Protein AF-A0AAV8DUT1-F1 (afdb_monomer_lite)

Secondary structure (DSSP, 8-state):
-EEE--TTT----HHHHSS-EEEEEE----HHHHHHSTTT-TT-----HHHHHHS-HHHHEEEEEEEEEEEETTTTT-TT---------S------EEEEEEES---TTT-TTTB-TTSS-S----PPPTT---PPPTHHHHHHHHHB-BS-EEEES--GGG--TTEEEEETT-S-----HHHHHHTSB-TTSPBP---TTPPPPTT-TTBPPPPHHHHHHS--PPPP-----PPPPP----------------------------PPPPP---PPPPP------------------

Organism: NCBI:txid906938

Structure (mmCIF, N/CA/C/O backbone):
data_AF-A0AAV8DUT1-F1
#
_entry.id   AF-A0AAV8DUT1-F1
#
loop_
_atom_site.group_PDB
_atom_site.id
_atom_site.type_symbol
_atom_site.label_atom_id
_atom_site.label_alt_id
_atom_site.label_comp_id
_atom_site.label_asym_id
_atom_site.label_entity_id
_atom_site.label_seq_id
_atom_site.pdbx_PDB_ins_code
_atom_site.Cartn_x
_atom_site.Cartn_y
_atom_site.Cartn_z
_atom_site.occupancy
_atom_site.B_iso_or_equiv
_atom_site.auth_seq_id
_atom_site.auth_comp_id
_atom_site.auth_asym_id
_atom_site.auth_atom_id
_atom_site.pdbx_PDB_model_num
ATOM 1 N N . MET A 1 1 ? 10.063 3.414 6.377 1.00 95.19 1 MET A N 1
ATOM 2 C CA . MET A 1 1 ? 11.241 2.511 6.482 1.00 95.19 1 MET A CA 1
ATOM 3 C C . MET A 1 1 ? 11.431 1.864 5.126 1.00 95.19 1 MET A C 1
ATOM 5 O O . MET A 1 1 ? 10.467 1.821 4.379 1.00 95.19 1 MET A O 1
ATOM 9 N N . TYR A 1 2 ? 12.616 1.366 4.796 1.00 98.00 2 TYR A N 1
ATOM 10 C CA . TYR A 1 2 ? 12.849 0.733 3.501 1.00 98.00 2 TYR A CA 1
ATOM 11 C C . TYR A 1 2 ? 13.931 -0.349 3.560 1.00 98.00 2 TYR A C 1
ATOM 13 O O . TYR A 1 2 ? 14.806 -0.334 4.436 1.00 98.00 2 TYR A O 1
ATOM 21 N N . TYR A 1 3 ? 13.844 -1.311 2.644 1.00 98.25 3 TYR A N 1
ATOM 22 C CA . TYR A 1 3 ? 14.757 -2.445 2.558 1.00 98.25 3 TYR A CA 1
ATOM 23 C C . TYR A 1 3 ? 15.057 -2.799 1.100 1.00 98.25 3 TYR A C 1
ATOM 25 O O . TYR A 1 3 ? 14.198 -3.327 0.392 1.00 98.25 3 TYR A O 1
ATOM 33 N N . LYS A 1 4 ? 16.293 -2.524 0.672 1.00 98.00 4 LYS A N 1
ATOM 34 C CA . LYS A 1 4 ? 16.814 -2.967 -0.619 1.00 98.00 4 LYS A CA 1
ATOM 35 C C . LYS A 1 4 ? 16.906 -4.491 -0.641 1.00 98.00 4 LYS A C 1
ATOM 37 O O . LYS A 1 4 ? 17.613 -5.069 0.191 1.00 98.00 4 LYS A O 1
ATOM 42 N N . CYS A 1 5 ? 16.205 -5.117 -1.579 1.00 96.75 5 CYS A N 1
ATOM 43 C CA . CYS A 1 5 ? 16.274 -6.554 -1.823 1.00 96.75 5 CYS A CA 1
ATOM 44 C C . CYS A 1 5 ? 15.737 -6.931 -3.204 1.00 96.75 5 CYS A C 1
ATOM 46 O O . CYS A 1 5 ? 14.806 -6.294 -3.701 1.00 96.75 5 CYS A O 1
ATOM 48 N N . ASP A 1 6 ? 16.252 -8.034 -3.746 1.00 95.50 6 ASP A N 1
ATOM 49 C CA . ASP A 1 6 ? 15.630 -8.725 -4.868 1.00 95.50 6 ASP A CA 1
ATOM 50 C C . ASP A 1 6 ? 14.487 -9.609 -4.351 1.00 95.50 6 ASP A C 1
ATOM 52 O O . ASP A 1 6 ? 14.692 -10.538 -3.563 1.00 95.50 6 ASP A O 1
ATOM 56 N N . LEU A 1 7 ? 13.265 -9.319 -4.798 1.00 96.00 7 LEU A N 1
ATOM 57 C CA . LEU A 1 7 ? 12.063 -10.058 -4.418 1.00 96.00 7 LEU A CA 1
ATOM 58 C C . LEU A 1 7 ? 12.017 -11.483 -4.994 1.00 96.00 7 LEU A C 1
ATOM 60 O O . LEU A 1 7 ? 11.186 -12.272 -4.542 1.00 96.00 7 LEU A O 1
ATOM 64 N N . ARG A 1 8 ? 12.887 -11.838 -5.954 1.00 93.94 8 ARG A N 1
ATOM 65 C CA . ARG A 1 8 ? 13.027 -13.220 -6.448 1.00 93.94 8 ARG A CA 1
ATOM 66 C C . ARG A 1 8 ? 13.633 -14.135 -5.390 1.00 93.94 8 ARG A C 1
ATOM 68 O O . ARG A 1 8 ? 13.176 -15.262 -5.212 1.00 93.94 8 ARG A O 1
ATOM 75 N N . ASP A 1 9 ? 14.617 -13.616 -4.662 1.00 94.12 9 ASP A N 1
ATOM 76 C CA . ASP A 1 9 ? 15.370 -14.359 -3.650 1.00 94.12 9 ASP A CA 1
ATOM 77 C C . ASP A 1 9 ? 14.878 -14.074 -2.223 1.00 94.12 9 ASP A C 1
ATOM 79 O O . ASP A 1 9 ? 15.100 -14.863 -1.297 1.00 94.12 9 ASP A O 1
ATOM 83 N N . HIS A 1 10 ? 14.205 -12.941 -2.013 1.00 95.25 10 HIS A N 1
ATOM 84 C CA . HIS A 1 10 ? 13.759 -12.517 -0.695 1.00 95.25 10 HIS A CA 1
ATOM 85 C C . HIS A 1 10 ? 12.457 -13.205 -0.257 1.00 95.25 10 HIS A C 1
ATOM 87 O O . HIS A 1 10 ? 11.397 -13.077 -0.869 1.00 95.25 10 HIS A O 1
ATOM 93 N N . VAL A 1 11 ? 12.509 -13.888 0.890 1.00 94.69 11 VAL A N 1
ATOM 94 C CA . VAL A 1 11 ? 11.350 -14.583 1.463 1.00 94.69 11 VAL A CA 1
ATOM 95 C C . VAL A 1 11 ? 10.464 -13.616 2.254 1.00 94.69 11 VAL A C 1
ATOM 97 O O . VAL A 1 11 ? 10.778 -13.237 3.385 1.00 94.69 11 VAL A O 1
ATOM 100 N N . LEU A 1 12 ? 9.297 -13.298 1.693 1.00 96.38 12 LEU A N 1
ATOM 101 C CA . LEU A 1 12 ? 8.248 -12.526 2.363 1.00 96.38 12 LEU A CA 1
ATOM 102 C C . LEU A 1 12 ? 7.650 -13.324 3.533 1.00 96.38 12 LEU A C 1
ATOM 104 O O . LEU A 1 12 ? 6.869 -14.254 3.331 1.00 96.38 12 LEU A O 1
ATOM 108 N N . SER A 1 13 ? 8.018 -12.961 4.764 1.00 95.31 13 SER A N 1
ATOM 109 C CA . SER A 1 13 ? 7.604 -13.678 5.975 1.00 95.31 13 SER A CA 1
ATOM 110 C C . SER A 1 13 ? 7.269 -12.733 7.137 1.00 95.31 13 SER A C 1
ATOM 112 O O . SER A 1 13 ? 7.985 -11.749 7.357 1.00 95.31 13 SER A O 1
ATOM 114 N N . PRO A 1 14 ? 6.219 -13.016 7.933 1.00 92.75 14 PRO A N 1
ATOM 115 C CA . PRO A 1 14 ? 5.934 -12.261 9.154 1.00 92.75 14 PRO A CA 1
ATOM 116 C C . PRO A 1 14 ? 7.100 -12.263 10.148 1.00 92.75 14 PRO A C 1
ATOM 118 O O . PRO A 1 14 ? 7.253 -11.325 10.926 1.00 92.75 14 PRO A O 1
ATOM 121 N N . GLU A 1 15 ? 7.946 -13.294 10.128 1.00 93.31 15 GLU A N 1
ATOM 122 C CA . GLU A 1 15 ? 9.135 -13.403 10.968 1.00 93.31 15 GLU A CA 1
ATOM 123 C C . GLU A 1 15 ? 10.166 -12.322 10.638 1.00 93.31 15 GLU A C 1
ATOM 125 O O . GLU A 1 15 ? 10.770 -11.767 11.560 1.00 93.31 15 GLU A O 1
ATOM 130 N N . PHE A 1 16 ? 10.344 -11.997 9.356 1.00 95.44 16 PHE A N 1
ATOM 131 C CA . PHE A 1 16 ? 11.222 -10.917 8.915 1.00 95.44 16 PHE A CA 1
ATOM 132 C C . PHE A 1 16 ? 10.655 -9.549 9.317 1.00 95.44 16 PHE A C 1
ATOM 134 O O . PHE A 1 16 ? 11.325 -8.775 9.997 1.00 95.44 16 PHE A O 1
ATOM 141 N N . PHE A 1 17 ? 9.384 -9.287 8.998 1.00 94.50 17 PHE A N 1
ATOM 142 C CA . PHE A 1 17 ? 8.752 -7.984 9.250 1.00 94.50 17 PHE A CA 1
ATOM 143 C C . PHE A 1 17 ? 8.352 -7.744 10.714 1.00 94.50 17 PHE A C 1
ATOM 145 O O . PHE A 1 17 ? 8.101 -6.607 11.124 1.00 94.50 17 PHE A O 1
ATOM 152 N N . GLY A 1 18 ? 8.240 -8.818 11.500 1.00 92.62 18 GLY A N 1
ATOM 153 C CA . GLY A 1 18 ? 7.696 -8.826 12.859 1.00 92.62 18 GLY A CA 1
ATOM 154 C C . GLY A 1 18 ? 6.182 -8.633 12.946 1.00 92.62 18 GLY A C 1
ATOM 155 O O . GLY A 1 18 ? 5.640 -8.569 14.047 1.00 92.62 18 GLY A O 1
ATOM 156 N N . THR A 1 19 ? 5.497 -8.524 11.810 1.00 93.81 19 THR A N 1
ATOM 157 C CA . THR A 1 19 ? 4.052 -8.315 11.721 1.00 93.81 19 THR A CA 1
ATOM 158 C C . THR A 1 19 ? 3.537 -8.718 10.339 1.00 93.81 19 THR A C 1
ATOM 160 O O . THR A 1 19 ? 4.319 -8.981 9.426 1.00 93.81 19 THR A O 1
ATOM 163 N N . LYS A 1 20 ? 2.213 -8.758 10.200 1.00 95.56 20 LYS A N 1
ATOM 164 C CA . LYS A 1 20 ? 1.508 -8.786 8.914 1.00 95.56 20 LYS A CA 1
ATOM 165 C C . LYS A 1 20 ? 1.056 -7.375 8.528 1.00 95.56 20 LYS A C 1
ATOM 167 O O . LYS A 1 20 ? 1.072 -6.478 9.369 1.00 95.56 20 LYS A O 1
ATOM 172 N N . PHE A 1 21 ? 0.642 -7.184 7.283 1.00 97.31 21 PHE A N 1
ATOM 173 C CA . PHE A 1 21 ? 0.260 -5.883 6.741 1.00 97.31 21 PHE A CA 1
ATOM 174 C C . PHE A 1 21 ? -1.247 -5.752 6.550 1.00 97.31 21 PHE A C 1
ATOM 176 O O . PHE A 1 21 ? -1.920 -6.698 6.138 1.00 97.31 21 PHE A O 1
ATOM 183 N N . ASP A 1 22 ? -1.746 -4.552 6.835 1.00 97.38 22 ASP A N 1
ATOM 184 C CA . ASP A 1 22 ? -3.133 -4.149 6.596 1.00 97.38 22 ASP A CA 1
ATOM 185 C C . ASP A 1 22 ? -3.350 -3.788 5.123 1.00 97.38 22 ASP A C 1
ATOM 187 O O . ASP A 1 22 ? -4.433 -3.981 4.572 1.00 97.38 22 ASP A O 1
ATOM 191 N N . VAL A 1 23 ? -2.304 -3.249 4.493 1.00 98.56 23 VAL A N 1
ATOM 192 C CA . VAL A 1 23 ? -2.312 -2.749 3.122 1.00 98.56 23 VAL A CA 1
ATOM 193 C C . VAL A 1 23 ? -1.016 -3.152 2.434 1.00 98.56 23 VAL A C 1
ATOM 195 O O . VAL A 1 23 ? 0.069 -2.949 2.985 1.00 98.56 23 VAL A O 1
ATOM 198 N N . ILE A 1 24 ? -1.133 -3.688 1.224 1.00 98.69 24 ILE A N 1
ATOM 199 C CA . ILE A 1 24 ? -0.000 -4.037 0.368 1.00 98.69 24 ILE A CA 1
ATOM 200 C C . ILE A 1 24 ? -0.200 -3.369 -0.994 1.00 98.69 24 ILE A C 1
ATOM 202 O O . ILE A 1 24 ? -1.175 -3.655 -1.683 1.00 98.69 24 ILE A O 1
ATOM 206 N N . PHE A 1 25 ? 0.714 -2.486 -1.377 1.00 98.50 25 PHE A N 1
ATOM 207 C CA . PHE A 1 25 ? 0.794 -1.915 -2.717 1.00 98.50 25 PHE A CA 1
ATOM 208 C C . PHE A 1 25 ? 1.889 -2.629 -3.513 1.00 98.50 25 PHE A C 1
ATOM 210 O O . PHE A 1 25 ? 2.966 -2.907 -2.983 1.00 98.50 25 PHE A O 1
ATOM 217 N N . VAL A 1 26 ? 1.593 -2.978 -4.761 1.00 97.69 26 VAL A N 1
ATOM 218 C CA . VAL A 1 26 ? 2.481 -3.747 -5.634 1.00 97.69 26 VAL A CA 1
ATOM 219 C C . VAL A 1 26 ? 2.507 -3.079 -7.006 1.00 97.69 26 VAL A C 1
ATOM 221 O O . VAL A 1 26 ? 1.478 -3.040 -7.681 1.00 97.69 26 VAL A O 1
ATOM 224 N N . ASP A 1 27 ? 3.678 -2.598 -7.424 1.00 94.94 27 ASP A N 1
ATOM 225 C CA . ASP A 1 27 ? 3.916 -2.030 -8.761 1.00 94.94 27 ASP A CA 1
ATOM 226 C C . ASP A 1 27 ? 5.104 -2.729 -9.442 1.00 94.94 27 ASP A C 1
ATOM 228 O O . ASP A 1 27 ? 6.224 -2.222 -9.430 1.00 94.94 27 ASP A O 1
ATOM 232 N N . PRO A 1 28 ? 4.908 -3.947 -9.976 1.00 93.50 28 PRO A N 1
ATOM 233 C CA . PRO A 1 28 ? 5.989 -4.699 -10.596 1.00 93.50 28 PRO A CA 1
ATOM 234 C C . PRO A 1 28 ? 6.547 -3.980 -11.833 1.00 93.50 28 PRO A C 1
ATOM 236 O O . PRO A 1 28 ? 5.788 -3.347 -12.573 1.00 93.50 28 PRO A O 1
ATOM 239 N N . PRO A 1 29 ? 7.845 -4.141 -12.143 1.00 91.06 29 PRO A N 1
ATOM 240 C CA . PRO A 1 29 ? 8.409 -3.652 -13.393 1.00 91.06 29 PRO A CA 1
ATOM 241 C C . PRO A 1 29 ? 7.906 -4.526 -14.553 1.00 91.06 29 PRO A C 1
ATOM 243 O O . PRO A 1 29 ? 8.489 -5.560 -14.876 1.00 91.06 29 PRO A O 1
ATOM 246 N N . TRP A 1 30 ? 6.782 -4.146 -15.157 1.00 87.56 30 TRP A N 1
ATOM 247 C CA . TRP A 1 30 ? 6.192 -4.872 -16.280 1.00 87.56 30 TRP A CA 1
ATOM 248 C C . TRP A 1 30 ? 7.029 -4.728 -17.560 1.00 87.56 30 TRP A C 1
ATOM 250 O O . TRP A 1 30 ? 7.633 -3.687 -17.812 1.00 87.56 30 TRP A O 1
ATOM 260 N N . GLU A 1 31 ? 7.020 -5.756 -18.415 1.00 83.56 31 GLU A N 1
ATOM 261 C CA . GLU A 1 31 ? 7.732 -5.751 -19.708 1.00 83.56 31 GLU A CA 1
ATOM 262 C C . GLU A 1 31 ? 7.318 -4.557 -20.591 1.00 83.56 31 GLU A C 1
ATOM 264 O O . GLU A 1 31 ? 8.151 -3.923 -21.242 1.00 83.56 31 GLU A O 1
ATOM 269 N N . GLU A 1 32 ? 6.037 -4.181 -20.561 1.00 78.50 32 GLU A N 1
ATOM 270 C CA . GLU A 1 32 ? 5.514 -3.042 -21.323 1.00 78.50 32 GLU A CA 1
ATOM 271 C C . GLU A 1 32 ? 6.168 -1.704 -20.946 1.00 78.50 32 GLU A C 1
ATOM 273 O O . GLU A 1 32 ? 6.314 -0.830 -21.803 1.00 78.50 32 GLU A O 1
ATOM 278 N N . TYR A 1 33 ? 6.619 -1.549 -19.698 1.00 79.56 33 TYR A N 1
ATOM 279 C CA . TYR A 1 33 ? 7.294 -0.336 -19.241 1.00 79.56 33 TYR A CA 1
ATOM 280 C C . TYR A 1 33 ? 8.665 -0.179 -19.891 1.00 79.56 33 TYR A C 1
ATOM 282 O O . TYR A 1 33 ? 9.044 0.927 -20.278 1.00 79.56 33 TYR A O 1
ATOM 290 N N . VAL A 1 34 ? 9.374 -1.293 -20.090 1.00 74.06 34 VAL A N 1
ATOM 291 C CA . VAL A 1 34 ? 10.667 -1.318 -20.787 1.00 74.06 34 VAL A CA 1
ATOM 292 C C . VAL A 1 34 ? 10.493 -0.872 -22.239 1.00 74.06 34 VAL A C 1
ATOM 294 O O . VAL A 1 34 ? 11.289 -0.098 -22.763 1.00 74.06 34 VAL A O 1
ATOM 297 N N . HIS A 1 35 ? 9.414 -1.308 -22.891 1.00 68.44 35 HIS A N 1
ATOM 298 C CA . HIS A 1 35 ? 9.142 -0.962 -24.286 1.00 68.44 35 HIS A CA 1
ATOM 299 C C . HIS A 1 35 ? 8.571 0.445 -24.489 1.00 68.44 35 HIS A C 1
ATOM 301 O O . HIS A 1 35 ? 8.712 0.999 -25.582 1.00 68.44 35 HIS A O 1
ATOM 307 N N . ARG A 1 36 ? 7.947 1.037 -23.463 1.00 65.81 36 ARG A N 1
ATOM 308 C CA . ARG A 1 36 ? 7.424 2.410 -23.516 1.00 65.81 36 ARG A CA 1
ATOM 309 C C . ARG A 1 36 ? 8.546 3.455 -23.478 1.00 65.81 36 ARG A C 1
ATOM 311 O O . ARG A 1 36 ? 8.454 4.469 -24.166 1.00 65.81 36 ARG A O 1
ATOM 318 N N . ALA A 1 37 ? 9.635 3.181 -22.762 1.00 59.59 37 ALA A N 1
ATOM 319 C CA . ALA A 1 37 ? 10.798 4.063 -22.644 1.00 59.59 37 ALA A CA 1
ATOM 320 C C . ALA A 1 37 ? 11.850 3.822 -23.755 1.00 59.59 37 ALA A C 1
ATOM 322 O O . ALA A 1 37 ? 12.999 3.462 -23.485 1.00 59.59 37 ALA A O 1
ATOM 323 N N . LEU A 1 38 ? 11.468 4.005 -25.029 1.00 52.00 38 LEU A N 1
ATOM 324 C CA . LEU A 1 38 ? 12.357 3.784 -26.182 1.00 52.00 38 LEU A CA 1
ATOM 325 C C . LEU A 1 38 ? 13.681 4.566 -26.055 1.00 52.00 38 LEU A C 1
ATOM 327 O O . LEU A 1 38 ? 13.708 5.789 -26.176 1.00 52.00 38 LEU A O 1
ATOM 331 N N . GLY A 1 39 ? 14.791 3.840 -25.887 1.00 53.69 39 GLY A N 1
ATOM 332 C CA . GLY A 1 39 ? 16.156 4.379 -25.940 1.00 53.69 39 GLY A CA 1
ATOM 333 C C . GLY A 1 39 ? 16.752 4.863 -24.613 1.00 53.69 39 GLY A C 1
ATOM 334 O O . GLY A 1 39 ? 17.828 5.455 -24.646 1.00 53.69 39 GLY A O 1
ATOM 335 N N . ILE A 1 40 ? 16.095 4.624 -23.469 1.00 55.34 40 ILE A N 1
ATOM 336 C CA . ILE A 1 40 ? 16.603 5.048 -22.148 1.00 55.34 40 ILE A CA 1
ATOM 337 C C . ILE A 1 40 ? 17.101 3.855 -21.306 1.00 55.34 40 ILE A C 1
ATOM 339 O O . ILE A 1 40 ? 17.940 4.043 -20.427 1.00 55.34 40 ILE A O 1
ATOM 343 N N . THR A 1 41 ? 16.650 2.620 -21.565 1.00 51.84 41 THR A N 1
ATOM 344 C CA . THR A 1 41 ? 16.800 1.523 -20.589 1.00 51.84 41 THR A CA 1
ATOM 345 C C . THR A 1 41 ? 17.100 0.150 -21.211 1.00 51.84 41 THR A C 1
ATOM 347 O O . THR A 1 41 ? 16.317 -0.787 -21.101 1.00 51.84 41 THR A O 1
ATOM 350 N N . ASP A 1 42 ? 18.297 -0.035 -21.776 1.00 52.56 42 ASP A N 1
ATOM 351 C CA . ASP A 1 42 ? 18.763 -1.351 -22.274 1.00 52.56 42 ASP A CA 1
ATOM 352 C C . ASP A 1 42 ? 18.934 -2.429 -21.163 1.00 52.56 42 ASP A C 1
ATOM 354 O O . ASP A 1 42 ? 19.315 -3.566 -21.451 1.00 52.56 42 ASP A O 1
ATOM 358 N N . HIS A 1 43 ? 18.665 -2.104 -19.888 1.00 59.19 43 HIS A N 1
ATOM 359 C CA . HIS A 1 43 ? 18.973 -2.949 -18.722 1.00 59.19 43 HIS A CA 1
ATOM 360 C C . HIS A 1 43 ? 17.888 -3.016 -17.629 1.00 59.19 43 HIS A C 1
ATOM 362 O O . HIS A 1 43 ? 18.196 -3.460 -16.525 1.00 59.19 43 HIS A O 1
ATOM 368 N N . ILE A 1 44 ? 16.639 -2.590 -17.872 1.00 66.69 44 ILE A N 1
ATOM 369 C CA . ILE A 1 44 ? 15.583 -2.834 -16.870 1.00 66.69 44 ILE A CA 1
ATOM 370 C C . ILE A 1 44 ? 15.163 -4.300 -16.947 1.00 66.69 44 ILE A C 1
ATOM 372 O O . ILE A 1 44 ? 14.573 -4.743 -17.933 1.00 66.69 44 ILE A O 1
ATOM 376 N N . GLU A 1 45 ? 15.461 -5.048 -15.888 1.00 82.62 45 GLU A N 1
ATOM 377 C CA . GLU A 1 45 ? 14.869 -6.362 -15.686 1.00 82.62 45 GLU A CA 1
ATOM 378 C C . GLU A 1 45 ? 13.382 -6.207 -15.373 1.00 82.62 45 GLU A C 1
ATOM 380 O O . GLU A 1 45 ? 12.993 -5.500 -14.442 1.00 82.62 45 GLU A O 1
ATOM 385 N N . TYR A 1 46 ? 12.551 -6.886 -16.154 1.00 88.38 46 TYR A N 1
ATOM 386 C CA . TYR A 1 46 ? 11.119 -6.952 -15.916 1.00 88.38 46 TYR A CA 1
ATOM 387 C C . TYR A 1 46 ? 10.745 -8.223 -15.152 1.00 88.38 46 TYR A C 1
ATOM 389 O O . TYR A 1 46 ? 11.542 -9.154 -14.999 1.00 88.38 46 TYR A O 1
ATOM 397 N N . TRP A 1 47 ? 9.511 -8.250 -14.661 1.00 91.62 47 TRP A N 1
ATOM 398 C CA . TRP A 1 47 ? 8.909 -9.400 -14.004 1.00 91.62 47 TRP A CA 1
ATOM 399 C C . TRP A 1 47 ? 7.792 -9.991 -14.859 1.00 91.62 47 TRP A C 1
ATOM 401 O O . TRP A 1 47 ? 6.955 -9.282 -15.417 1.00 91.62 47 TRP A O 1
ATOM 411 N N . THR A 1 48 ? 7.779 -11.316 -14.952 1.00 90.44 48 THR A N 1
ATOM 412 C CA . THR A 1 48 ? 6.715 -12.070 -15.616 1.00 90.44 48 THR A CA 1
ATOM 413 C C . THR A 1 48 ? 5.510 -12.253 -14.690 1.00 90.44 48 THR A C 1
ATOM 415 O O . THR A 1 48 ? 5.628 -12.219 -13.463 1.00 90.44 48 THR A O 1
ATOM 418 N N . PHE A 1 49 ? 4.337 -12.522 -15.272 1.00 88.50 49 PHE A N 1
ATOM 419 C CA . PHE A 1 49 ? 3.125 -12.831 -14.503 1.00 88.50 49 PHE A CA 1
ATOM 420 C C . PHE A 1 49 ? 3.333 -13.993 -13.528 1.00 88.50 49 PHE A C 1
ATOM 422 O O . PHE A 1 49 ? 2.893 -13.912 -12.385 1.00 88.50 49 PHE A O 1
ATOM 429 N N . ASP A 1 50 ? 4.026 -15.052 -13.954 1.00 90.56 50 ASP A N 1
ATOM 430 C CA . ASP A 1 50 ? 4.277 -16.225 -13.115 1.00 90.56 50 ASP A CA 1
ATOM 431 C C . ASP A 1 50 ? 5.169 -15.890 -11.914 1.00 90.56 50 ASP A C 1
ATOM 433 O O . ASP A 1 50 ? 4.900 -16.344 -10.802 1.00 90.56 50 ASP A O 1
ATOM 437 N N . GLU A 1 51 ? 6.206 -15.070 -12.095 1.00 93.25 51 GLU A N 1
ATOM 438 C CA . GLU A 1 51 ? 7.054 -14.614 -10.987 1.00 93.25 51 GLU A CA 1
ATOM 439 C C . GLU A 1 51 ? 6.254 -13.786 -9.976 1.00 93.25 51 GLU A C 1
ATOM 441 O O . GLU A 1 51 ? 6.335 -14.036 -8.772 1.00 93.25 51 GLU A O 1
ATOM 446 N N . ILE A 1 52 ? 5.416 -12.863 -10.457 1.00 92.62 52 ILE A N 1
ATOM 447 C CA . ILE A 1 52 ? 4.574 -12.015 -9.601 1.00 92.62 52 ILE A CA 1
ATOM 448 C C . ILE A 1 52 ? 3.535 -12.864 -8.859 1.00 92.62 52 ILE A C 1
ATOM 450 O O . ILE A 1 52 ? 3.357 -12.702 -7.652 1.00 92.62 52 ILE A O 1
ATOM 454 N N . MET A 1 53 ? 2.889 -13.820 -9.536 1.00 89.50 53 MET A N 1
ATOM 455 C CA . MET A 1 53 ? 1.945 -14.758 -8.912 1.00 89.50 53 MET A CA 1
ATOM 456 C C . MET A 1 53 ? 2.610 -15.669 -7.872 1.00 89.50 53 MET A C 1
ATOM 458 O O . MET A 1 53 ? 1.954 -16.121 -6.932 1.00 89.50 53 MET A O 1
ATOM 462 N N . ASN A 1 54 ? 3.905 -15.955 -8.021 1.00 94.25 54 ASN A N 1
ATOM 463 C CA . ASN A 1 54 ? 4.640 -16.804 -7.089 1.00 94.25 54 ASN A CA 1
ATOM 464 C C . ASN A 1 54 ? 5.011 -16.101 -5.776 1.00 94.25 54 ASN A C 1
ATOM 466 O O . ASN A 1 54 ? 5.296 -16.804 -4.792 1.00 94.25 54 ASN A O 1
ATOM 470 N N . LEU A 1 55 ? 4.943 -14.763 -5.721 1.00 95.19 55 LEU A N 1
ATOM 471 C CA . LEU A 1 55 ? 5.130 -13.988 -4.495 1.00 95.19 55 LEU A CA 1
ATOM 472 C C . LEU A 1 55 ? 4.148 -14.449 -3.412 1.00 95.19 55 LEU A C 1
ATOM 474 O O . LEU A 1 55 ? 2.934 -14.516 -3.605 1.00 95.19 55 LEU A O 1
ATOM 478 N N . LYS A 1 56 ? 4.665 -14.745 -2.216 1.00 95.44 56 LYS A N 1
ATOM 479 C CA . LYS A 1 56 ? 3.864 -15.250 -1.087 1.00 95.44 56 LYS A CA 1
ATOM 480 C C . LYS A 1 56 ? 3.144 -14.129 -0.335 1.00 95.44 56 LYS A C 1
ATOM 482 O O . LYS A 1 56 ? 3.224 -14.045 0.887 1.00 95.44 56 LYS A O 1
ATOM 487 N N . ILE A 1 57 ? 2.399 -13.292 -1.059 1.00 96.06 57 ILE A N 1
ATOM 488 C CA . ILE A 1 57 ? 1.674 -12.140 -0.499 1.00 96.06 57 ILE A CA 1
ATOM 489 C C . ILE A 1 57 ? 0.697 -12.572 0.602 1.00 96.06 57 ILE A C 1
ATOM 491 O O . ILE A 1 57 ? 0.593 -11.923 1.640 1.00 96.06 57 ILE A O 1
ATOM 495 N N . GLU A 1 58 ? 0.032 -13.719 0.436 1.00 94.25 58 GLU A N 1
ATOM 496 C CA . GLU A 1 58 ? -0.913 -14.239 1.430 1.00 94.25 58 GLU A CA 1
ATOM 497 C C . GLU A 1 58 ? -0.279 -14.461 2.814 1.00 94.25 58 GLU A C 1
ATOM 499 O O . GLU A 1 58 ? -0.956 -14.261 3.828 1.00 94.25 58 GLU A O 1
ATOM 504 N N . ALA A 1 59 ? 1.005 -14.838 2.863 1.00 94.62 59 ALA A N 1
ATOM 505 C CA . ALA A 1 59 ? 1.722 -15.110 4.108 1.00 94.62 59 ALA A CA 1
ATOM 506 C C . ALA A 1 59 ? 1.908 -13.844 4.958 1.00 94.62 59 ALA A C 1
ATOM 508 O O . ALA A 1 59 ? 1.896 -13.917 6.189 1.00 94.62 59 ALA A O 1
ATOM 509 N N . ILE A 1 60 ? 2.041 -12.689 4.304 1.00 96.06 60 ILE A N 1
ATOM 510 C CA . ILE A 1 60 ? 2.295 -11.394 4.944 1.00 96.06 60 ILE A CA 1
ATOM 511 C C . ILE A 1 60 ? 1.048 -10.508 5.039 1.00 96.06 60 ILE A C 1
ATOM 513 O O . ILE A 1 60 ? 1.053 -9.548 5.802 1.00 96.06 60 ILE A O 1
ATOM 517 N N . ALA A 1 61 ? -0.024 -10.828 4.314 1.00 96.56 61 ALA A N 1
ATOM 518 C CA . ALA A 1 61 ? -1.301 -10.125 4.383 1.00 96.56 61 ALA A CA 1
ATOM 519 C C . ALA A 1 61 ? -2.088 -10.519 5.646 1.00 96.56 61 ALA A C 1
ATOM 521 O O . ALA A 1 61 ? -2.335 -11.712 5.883 1.00 96.56 61 ALA A O 1
ATOM 522 N N . ASP A 1 62 ? -2.500 -9.537 6.451 1.00 94.44 62 ASP A N 1
ATOM 523 C CA . ASP A 1 62 ? -3.337 -9.771 7.635 1.00 94.44 62 ASP A CA 1
ATOM 524 C C . ASP A 1 62 ? -4.812 -10.003 7.260 1.00 94.44 62 ASP A C 1
ATOM 526 O O . ASP A 1 62 ? -5.186 -9.955 6.087 1.00 94.44 62 ASP A O 1
ATOM 530 N N . THR A 1 63 ? -5.662 -10.288 8.241 1.00 93.12 63 THR A N 1
ATOM 531 C CA . THR A 1 63 ? -7.104 -10.451 8.030 1.00 93.12 63 THR A CA 1
ATOM 532 C C . THR A 1 63 ? -7.880 -9.533 8.991 1.00 93.12 63 THR A C 1
ATOM 534 O O . THR A 1 63 ? -7.809 -9.745 10.204 1.00 93.12 63 THR A O 1
ATOM 537 N N . PRO A 1 64 ? -8.660 -8.553 8.492 1.00 94.38 64 PRO A N 1
ATOM 538 C CA . PRO A 1 64 ? -8.790 -8.168 7.087 1.00 94.38 64 PRO A CA 1
ATOM 539 C C . PRO A 1 64 ? -7.577 -7.374 6.571 1.00 94.38 64 PRO A C 1
ATOM 541 O O . PRO A 1 64 ? -6.890 -6.712 7.345 1.00 94.38 64 PRO A O 1
ATOM 544 N N . SER A 1 65 ? -7.335 -7.415 5.261 1.00 96.38 65 SER A N 1
ATOM 545 C CA . SER A 1 65 ? -6.334 -6.569 4.593 1.00 96.38 65 SER A CA 1
ATOM 546 C C . SER A 1 65 ? -6.706 -6.278 3.142 1.00 96.38 65 SER A C 1
ATOM 548 O O . SER A 1 65 ? -7.620 -6.890 2.575 1.00 96.38 65 SER A O 1
ATOM 550 N N . PHE A 1 66 ? -5.983 -5.333 2.547 1.00 98.25 66 PHE A N 1
ATOM 551 C CA . PHE A 1 66 ? -6.205 -4.844 1.195 1.00 98.25 66 PHE A CA 1
ATOM 552 C C . PHE A 1 66 ? -4.932 -4.942 0.365 1.00 98.25 66 PHE A C 1
ATOM 554 O O . PHE A 1 66 ? -3.835 -4.672 0.854 1.00 98.25 66 PHE A O 1
ATOM 561 N N . ILE A 1 67 ? -5.090 -5.303 -0.903 1.00 98.25 67 ILE A N 1
ATOM 562 C CA . ILE A 1 67 ? -4.011 -5.271 -1.885 1.00 98.25 67 ILE A CA 1
ATOM 563 C C . ILE A 1 67 ? -4.380 -4.318 -3.015 1.00 98.25 67 ILE A C 1
ATOM 565 O O . ILE A 1 67 ? -5.511 -4.341 -3.495 1.00 98.25 67 ILE A O 1
ATOM 569 N N . PHE A 1 68 ? -3.420 -3.505 -3.431 1.00 98.12 68 PHE A N 1
ATOM 570 C CA . PHE A 1 68 ? -3.496 -2.637 -4.596 1.00 98.12 68 PHE A CA 1
ATOM 571 C C . PHE A 1 68 ? -2.394 -3.085 -5.554 1.00 98.12 68 PHE A C 1
ATOM 573 O O . PHE A 1 68 ? -1.215 -2.998 -5.221 1.00 98.12 68 PHE A O 1
ATOM 580 N N . LEU A 1 69 ? -2.776 -3.639 -6.701 1.00 96.50 69 LEU A N 1
ATOM 581 C CA . LEU A 1 69 ? -1.856 -4.163 -7.705 1.00 96.50 69 LEU A CA 1
ATOM 582 C C . LEU A 1 69 ? -1.961 -3.318 -8.965 1.00 96.50 69 LEU A C 1
ATOM 584 O O . LE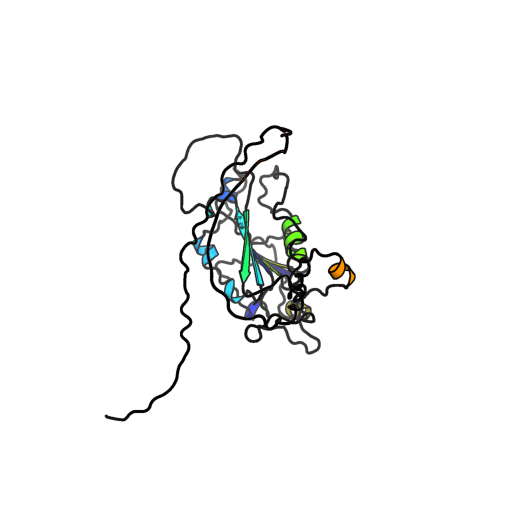U A 1 69 ? -2.993 -3.328 -9.639 1.00 96.50 69 LEU A O 1
ATOM 588 N N . TRP A 1 70 ? -0.881 -2.631 -9.305 1.00 93.69 70 TRP A N 1
ATOM 589 C CA . TRP A 1 70 ? -0.790 -1.914 -10.561 1.00 93.69 70 TRP A CA 1
ATOM 590 C C . TRP A 1 70 ? -0.492 -2.893 -11.702 1.00 93.69 70 TRP A C 1
ATOM 592 O O . TRP A 1 70 ? 0.502 -3.616 -11.660 1.00 93.69 70 TRP A O 1
ATOM 602 N N . VAL A 1 71 ? -1.364 -2.949 -12.712 1.00 90.00 71 VAL A N 1
ATOM 603 C CA . VAL A 1 71 ? -1.311 -3.951 -13.801 1.00 90.00 71 VAL A CA 1
ATOM 604 C C . VAL A 1 71 ? -1.029 -3.352 -15.178 1.00 90.00 71 VAL A C 1
ATOM 606 O O . VAL A 1 71 ? -1.159 -4.051 -16.183 1.00 90.00 71 VAL A O 1
ATOM 609 N N . GLY A 1 72 ? -0.670 -2.068 -15.230 1.00 85.00 72 GLY A N 1
ATOM 610 C CA . GLY A 1 72 ? -0.354 -1.397 -16.484 1.00 85.00 72 GLY A CA 1
ATOM 611 C C . GLY A 1 72 ? -1.589 -1.187 -17.356 1.00 85.00 72 GLY A C 1
ATOM 612 O O . GLY A 1 72 ? -2.699 -1.009 -16.847 1.00 85.00 72 GLY A O 1
ATOM 613 N N . ASP A 1 73 ? -1.412 -1.192 -18.670 1.00 75.38 73 ASP A N 1
ATOM 614 C CA . ASP A 1 73 ? -2.434 -0.769 -19.637 1.00 75.38 73 ASP A CA 1
ATOM 615 C C . ASP A 1 73 ? -3.478 -1.833 -20.029 1.00 75.38 73 ASP A C 1
ATOM 617 O O . ASP A 1 73 ? -4.329 -1.615 -20.898 1.00 75.38 73 ASP A O 1
ATOM 621 N N . GLY A 1 74 ? -3.440 -2.990 -19.366 1.00 61.16 74 GLY A N 1
ATOM 622 C CA . GLY A 1 74 ? -4.405 -4.063 -19.569 1.00 61.16 74 GLY A CA 1
ATOM 623 C C . GLY A 1 74 ? -3.981 -5.148 -20.560 1.00 61.16 74 GLY A C 1
ATOM 624 O O . GLY A 1 74 ? -4.764 -6.079 -20.766 1.00 61.16 74 GLY A O 1
ATOM 625 N N . VAL A 1 75 ? -2.750 -5.157 -21.094 1.00 58.66 75 VAL A N 1
ATOM 626 C CA . VAL A 1 75 ? -2.230 -6.367 -21.775 1.00 58.66 75 VAL A CA 1
ATOM 627 C C . VAL A 1 75 ? -2.213 -7.572 -20.814 1.00 58.66 75 VAL A C 1
ATOM 629 O O . VAL A 1 75 ? -2.512 -8.696 -21.223 1.00 58.66 75 VAL A O 1
ATOM 632 N N . GLY A 1 76 ? -2.006 -7.341 -19.511 1.00 46.25 76 GLY A N 1
ATOM 633 C CA . GLY A 1 76 ? -2.182 -8.351 -18.456 1.00 46.25 76 GLY A CA 1
ATOM 634 C C . GLY A 1 76 ? -3.632 -8.724 -18.122 1.00 46.25 76 GLY A C 1
ATOM 635 O O . GLY A 1 76 ? -3.880 -9.795 -17.574 1.00 46.25 76 GLY A O 1
ATOM 636 N N . LEU A 1 77 ? -4.606 -7.886 -18.487 1.00 48.25 77 LEU A N 1
ATOM 637 C CA . LEU A 1 77 ? -6.039 -8.155 -18.307 1.00 48.25 77 LEU A CA 1
ATOM 638 C C . LEU A 1 77 ? -6.590 -9.077 -19.416 1.00 48.25 77 LEU A C 1
ATOM 640 O O . LEU A 1 77 ? -7.601 -9.752 -19.229 1.00 48.25 77 LEU A O 1
ATOM 644 N N . GLU A 1 78 ? -5.913 -9.127 -20.568 1.00 47.88 78 GLU A N 1
ATOM 645 C CA . GLU A 1 78 ? -6.347 -9.805 -21.796 1.00 47.88 78 GLU A CA 1
ATOM 646 C C . GLU A 1 78 ? -5.441 -10.991 -22.194 1.00 47.88 78 GLU A C 1
ATOM 648 O O . GLU A 1 78 ? -5.334 -11.331 -23.379 1.00 47.88 78 GLU A O 1
ATOM 653 N N . GLN A 1 79 ? -4.870 -11.730 -21.230 1.00 45.00 79 GLN A N 1
ATOM 654 C CA . GLN A 1 79 ? -4.473 -13.132 -21.465 1.00 45.00 79 GLN A CA 1
ATOM 655 C C . GLN A 1 79 ? -5.731 -14.006 -21.614 1.00 45.00 79 GLN A C 1
ATOM 657 O O . GLN A 1 79 ? -6.121 -14.803 -20.766 1.00 45.00 79 GLN A O 1
ATOM 662 N N . GLY A 1 80 ? -6.398 -13.773 -22.742 1.00 35.91 80 GLY A N 1
ATOM 663 C CA . GLY A 1 80 ? -7.698 -14.292 -23.139 1.00 35.91 80 GLY A CA 1
ATOM 664 C C . GLY A 1 80 ? -8.137 -13.830 -24.535 1.00 35.91 80 GLY A C 1
ATOM 665 O O . GLY A 1 80 ? -8.990 -14.489 -25.130 1.00 35.91 80 GLY A O 1
ATOM 666 N N . LYS A 1 81 ? -7.547 -12.779 -25.132 1.00 35.06 81 LYS A N 1
ATOM 667 C CA . LYS A 1 81 ? -7.888 -12.372 -26.508 1.00 35.06 81 LYS A CA 1
ATOM 668 C C . LYS A 1 81 ? -6.657 -12.180 -27.383 1.00 35.06 81 LYS A C 1
ATOM 670 O O . LYS A 1 81 ? -6.058 -11.118 -27.492 1.00 35.06 81 LYS A O 1
ATOM 675 N N . ALA A 1 82 ? -6.320 -13.262 -28.074 1.00 38.56 82 ALA A N 1
ATOM 676 C CA . ALA A 1 82 ? -5.359 -13.257 -29.159 1.00 38.56 82 ALA A CA 1
ATOM 677 C C . ALA A 1 82 ? -5.795 -12.339 -30.319 1.00 38.56 82 ALA A C 1
ATOM 679 O O . ALA A 1 82 ? -6.953 -12.357 -30.733 1.00 38.56 82 ALA A O 1
ATOM 680 N N . ARG A 1 83 ? -4.778 -11.726 -30.942 1.00 36.84 83 ARG A N 1
ATOM 681 C CA . ARG A 1 83 ? -4.748 -11.070 -32.265 1.00 36.84 83 ARG A CA 1
ATOM 682 C C . ARG A 1 83 ? -5.327 -9.652 -32.322 1.00 36.84 83 ARG A C 1
ATOM 684 O O . ARG A 1 83 ? -6.531 -9.472 -32.406 1.00 36.84 83 ARG A O 1
ATOM 691 N N . HIS A 1 84 ? -4.455 -8.664 -32.518 1.00 35.59 84 HIS A N 1
ATOM 692 C CA . HIS A 1 84 ? -4.192 -8.116 -33.856 1.00 35.59 84 HIS A CA 1
ATOM 693 C C . HIS A 1 84 ? -3.100 -7.039 -33.798 1.00 35.59 84 HIS A C 1
ATOM 695 O O . HIS A 1 84 ? -3.313 -5.927 -33.326 1.00 35.59 84 HIS A O 1
ATOM 701 N N . ALA A 1 85 ? -1.933 -7.367 -34.351 1.00 43.66 85 ALA A N 1
ATOM 702 C CA . ALA A 1 85 ? -0.959 -6.373 -34.766 1.00 43.66 85 ALA A CA 1
ATOM 703 C C . ALA A 1 85 ? -1.511 -5.557 -35.951 1.00 43.66 85 ALA A C 1
ATOM 705 O O . ALA A 1 85 ? -2.231 -6.090 -36.800 1.00 43.66 85 ALA A O 1
ATOM 706 N N . ASN A 1 86 ? -1.062 -4.300 -36.026 1.00 39.91 86 ASN A N 1
ATOM 707 C CA . ASN A 1 86 ? -1.229 -3.319 -37.105 1.00 39.91 86 ASN A CA 1
ATOM 708 C C . ASN A 1 86 ? -2.408 -2.333 -36.984 1.00 39.91 86 ASN A C 1
ATOM 710 O O . ASN A 1 86 ? -3.399 -2.428 -37.707 1.00 39.91 86 ASN A O 1
ATOM 714 N N . ARG A 1 87 ? -2.211 -1.282 -36.176 1.00 36.06 87 ARG A N 1
ATOM 715 C CA . ARG A 1 87 ? -2.587 0.097 -36.534 1.00 36.06 87 ARG A CA 1
ATOM 716 C C . ARG A 1 87 ? -1.762 1.097 -35.718 1.00 36.06 87 ARG A C 1
ATOM 718 O O . ARG A 1 87 ? -1.929 1.201 -34.512 1.00 36.06 87 ARG A O 1
ATOM 725 N N . ARG A 1 88 ? -0.892 1.850 -36.401 1.00 44.06 88 ARG A N 1
ATOM 726 C CA . ARG A 1 88 ? -0.283 3.092 -35.895 1.00 44.06 88 ARG A CA 1
ATOM 727 C C . ARG A 1 88 ? -1.393 4.130 -35.704 1.00 44.06 88 ARG A C 1
ATOM 729 O O . ARG A 1 88 ? -1.695 4.879 -36.629 1.00 44.06 88 ARG A O 1
ATOM 736 N N . SER A 1 89 ? -2.040 4.109 -34.545 1.00 39.78 89 SER A N 1
ATOM 737 C CA . SER A 1 89 ? -3.019 5.107 -34.124 1.00 39.78 89 SER A CA 1
ATOM 738 C C . SER A 1 89 ? -2.429 5.893 -32.962 1.00 39.78 89 SER A C 1
ATOM 740 O O . SER A 1 89 ? -1.874 5.313 -32.039 1.00 39.78 89 SER A O 1
ATOM 742 N N . TRP A 1 90 ? -2.555 7.209 -33.046 1.00 34.53 90 TRP A N 1
ATOM 743 C CA . TRP A 1 90 ? -2.050 8.283 -32.182 1.00 34.53 90 TRP A CA 1
ATOM 744 C C . TRP A 1 90 ? -2.599 8.275 -30.732 1.00 34.53 90 TRP A C 1
ATOM 746 O O . TRP A 1 90 ? -2.651 9.294 -30.061 1.00 34.53 90 TRP A O 1
ATOM 756 N N . CYS A 1 91 ? -3.040 7.121 -30.247 1.00 39.16 91 CYS A N 1
ATOM 757 C CA . CYS A 1 91 ? -3.420 6.881 -28.866 1.00 39.16 91 CYS A CA 1
ATOM 758 C C . CYS A 1 91 ? -2.862 5.501 -28.529 1.00 39.16 91 CYS A C 1
ATOM 760 O O . CYS A 1 91 ? -3.516 4.479 -28.736 1.00 39.16 91 CYS A O 1
ATOM 762 N N . LEU A 1 92 ? -1.603 5.489 -28.091 1.00 50.50 92 LEU A N 1
ATOM 763 C CA . LEU A 1 92 ? -1.155 4.459 -27.160 1.00 50.50 92 LEU A CA 1
ATOM 764 C C . LEU A 1 92 ? -2.129 4.511 -25.969 1.00 50.50 92 LEU A C 1
ATOM 766 O O . LEU A 1 92 ? -2.702 5.566 -25.695 1.00 50.50 92 LEU A O 1
ATOM 770 N N . SER A 1 93 ? -2.413 3.380 -25.342 1.00 55.41 93 SER A N 1
ATOM 771 C CA . SER A 1 93 ? -3.268 3.293 -24.155 1.00 55.41 93 SER A CA 1
ATOM 772 C C . SER A 1 93 ? -2.849 4.341 -23.107 1.00 55.41 93 SER A C 1
ATOM 774 O O . SER A 1 93 ? -1.868 4.184 -22.394 1.00 55.41 93 SER A O 1
ATOM 776 N N . CYS A 1 94 ? -3.600 5.440 -23.000 1.00 62.84 94 CYS A N 1
ATOM 777 C CA . CYS A 1 94 ? -3.365 6.488 -21.995 1.00 62.84 94 CYS A CA 1
ATOM 778 C C . CYS A 1 94 ? -3.972 6.121 -20.628 1.00 62.84 94 CYS A C 1
ATOM 780 O O . CYS A 1 94 ? -4.269 6.998 -19.820 1.00 62.84 94 CYS A O 1
ATOM 782 N N . GLN A 1 95 ? -4.272 4.842 -20.411 1.00 78.75 95 GLN A N 1
ATOM 783 C CA . GLN A 1 95 ? -4.956 4.340 -19.230 1.00 78.75 95 GLN A CA 1
ATOM 784 C C . GLN A 1 95 ? -4.147 3.188 -18.671 1.00 78.75 95 GLN A C 1
ATOM 786 O O . GLN A 1 95 ? -3.765 2.282 -19.404 1.00 78.75 95 GLN A O 1
ATOM 791 N N . GLU A 1 96 ? -3.922 3.233 -17.368 1.00 86.88 96 GLU A N 1
ATOM 792 C CA . GLU A 1 96 ? -3.358 2.138 -16.600 1.00 86.88 96 GLU A CA 1
ATOM 793 C C . GLU A 1 96 ? -4.356 1.758 -15.506 1.00 86.88 96 GLU A C 1
ATOM 795 O O . GLU A 1 96 ? -5.146 2.588 -15.044 1.00 86.88 96 GLU A O 1
ATOM 800 N N . HIS A 1 97 ? -4.344 0.492 -15.106 1.00 89.31 97 HIS A N 1
ATOM 801 C CA . HIS A 1 97 ? -5.265 -0.046 -14.119 1.00 89.31 97 HIS A CA 1
ATOM 802 C C . HIS A 1 97 ? -4.537 -0.377 -12.815 1.00 89.31 97 HIS A C 1
ATOM 804 O O . HIS A 1 97 ? -3.475 -0.998 -12.810 1.00 89.31 97 HIS A O 1
ATOM 810 N N . CYS A 1 98 ? -5.166 -0.029 -11.694 1.00 94.19 98 CYS A N 1
ATOM 811 C CA . CYS A 1 98 ? -4.796 -0.511 -10.370 1.00 94.19 98 CYS A CA 1
ATOM 812 C C . CYS A 1 98 ? -5.945 -1.367 -9.834 1.00 94.19 98 CYS A C 1
ATOM 814 O O . CYS A 1 98 ? -7.047 -0.871 -9.591 1.00 94.19 98 CYS A O 1
ATOM 816 N N . LEU A 1 99 ? -5.712 -2.671 -9.707 1.00 94.94 99 LEU A N 1
ATOM 817 C CA . LEU A 1 99 ? -6.690 -3.609 -9.176 1.00 94.94 99 LEU A CA 1
ATOM 818 C C . LEU A 1 99 ? -6.660 -3.577 -7.652 1.00 94.94 99 LEU A C 1
ATOM 820 O O . LEU A 1 99 ? -5.598 -3.662 -7.040 1.00 94.94 99 LEU A O 1
ATOM 824 N N . MET A 1 100 ? -7.840 -3.530 -7.041 1.00 96.50 100 MET A N 1
ATOM 825 C CA . MET A 1 100 ? -7.997 -3.609 -5.596 1.00 96.50 100 MET A CA 1
ATOM 826 C C . MET A 1 100 ? -8.550 -4.983 -5.195 1.00 96.50 100 MET A C 1
ATOM 828 O O . MET A 1 100 ? -9.587 -5.417 -5.697 1.00 96.50 100 MET A O 1
ATOM 832 N N . GLY A 1 101 ? -7.870 -5.662 -4.274 1.00 96.69 101 GLY A N 1
ATOM 833 C CA . GLY A 1 101 ? -8.300 -6.925 -3.680 1.00 96.69 101 GLY A CA 1
ATOM 834 C C . GLY A 1 101 ? -8.539 -6.803 -2.176 1.00 96.69 101 GLY A C 1
ATOM 835 O O . GLY A 1 101 ? -7.914 -5.990 -1.496 1.00 96.69 101 GLY A O 1
ATOM 836 N N . ILE A 1 102 ? -9.435 -7.641 -1.648 1.00 95.88 102 ILE A N 1
ATOM 837 C CA . ILE A 1 102 ? -9.776 -7.696 -0.221 1.00 95.88 102 ILE A CA 1
ATOM 838 C C . ILE A 1 102 ? -9.538 -9.116 0.291 1.00 95.88 102 ILE A C 1
ATOM 840 O O . ILE A 1 102 ? -10.036 -10.081 -0.291 1.00 95.88 102 ILE A O 1
ATOM 844 N N . LYS A 1 103 ? -8.824 -9.239 1.412 1.00 94.56 103 LYS A N 1
ATOM 845 C CA . LYS A 1 103 ? -8.709 -10.472 2.195 1.00 94.56 103 LYS A CA 1
ATOM 846 C C . LYS A 1 103 ? -9.531 -10.334 3.474 1.00 94.56 103 LYS A C 1
ATOM 848 O O . LYS A 1 103 ? -9.427 -9.334 4.178 1.00 94.56 103 LYS A O 1
ATOM 853 N N . GLY A 1 104 ? -10.323 -11.354 3.802 1.00 92.81 104 GLY A N 1
ATOM 854 C CA . GLY A 1 104 ? -11.219 -11.336 4.963 1.00 92.81 104 GLY A CA 1
ATOM 855 C C . GLY A 1 104 ? -12.581 -10.707 4.669 1.00 92.81 104 GLY A C 1
ATOM 856 O O . GLY A 1 104 ? -13.022 -10.649 3.523 1.00 92.81 104 GLY A O 1
ATOM 857 N N . THR A 1 105 ? -13.289 -10.280 5.715 1.00 92.50 105 THR A N 1
ATOM 858 C CA . THR A 1 105 ? -14.648 -9.731 5.603 1.00 92.50 105 THR A CA 1
ATOM 859 C C . THR A 1 105 ? -14.734 -8.375 6.288 1.00 92.50 105 THR A C 1
ATOM 861 O O . THR A 1 105 ? -14.555 -8.270 7.498 1.00 92.50 105 THR A O 1
ATOM 864 N N . VAL A 1 106 ? -15.057 -7.342 5.510 1.00 93.81 106 VAL A N 1
ATOM 865 C CA . VAL A 1 106 ? -15.210 -5.966 5.990 1.00 93.81 106 VAL A CA 1
ATOM 866 C C . VAL A 1 106 ? -16.548 -5.4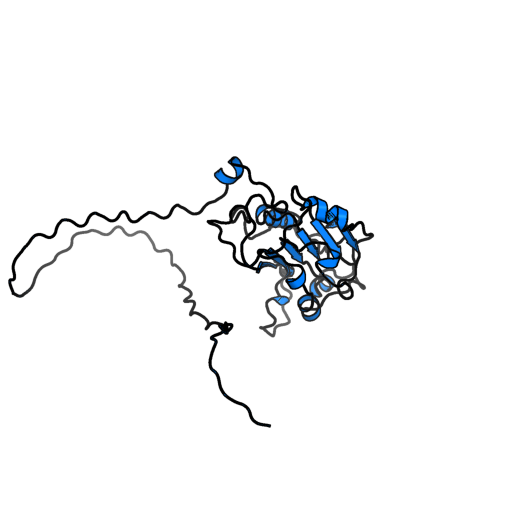28 5.507 1.00 93.81 106 VAL A C 1
ATOM 868 O O . VAL A 1 106 ? -16.852 -5.465 4.315 1.00 93.81 106 VAL A O 1
ATOM 871 N N . HIS A 1 107 ? -17.355 -4.923 6.431 1.00 92.00 107 HIS A N 1
ATOM 872 C CA . HIS A 1 107 ? -18.651 -4.333 6.143 1.00 92.00 107 HIS A CA 1
ATOM 873 C C . HIS A 1 107 ? -18.612 -2.833 6.410 1.00 92.00 107 HIS A C 1
ATOM 875 O O . HIS A 1 107 ? -18.489 -2.392 7.549 1.00 92.00 107 HIS A O 1
ATOM 881 N N . ARG A 1 108 ? -18.853 -2.029 5.372 1.00 90.50 108 ARG A N 1
ATOM 882 C CA . ARG A 1 108 ? -18.861 -0.556 5.459 1.00 90.50 108 ARG A CA 1
ATOM 883 C C . ARG A 1 108 ? -19.763 0.027 6.559 1.00 90.50 108 ARG A C 1
ATOM 885 O O . ARG A 1 108 ? -19.550 1.143 7.007 1.00 90.50 108 ARG A O 1
ATOM 892 N N . SER A 1 109 ? -20.823 -0.688 6.944 1.00 88.69 109 SER A N 1
ATOM 893 C CA . SER A 1 109 ? -21.787 -0.227 7.948 1.00 88.69 109 SER A CA 1
ATOM 894 C C . SER A 1 109 ? -21.318 -0.429 9.386 1.00 88.69 109 SER A C 1
ATOM 896 O O . SER A 1 109 ? -21.825 0.252 10.271 1.00 88.69 109 SER A O 1
ATOM 898 N N . THR A 1 110 ? -20.418 -1.384 9.629 1.00 90.00 110 THR A N 1
ATOM 899 C CA . THR A 1 110 ? -19.993 -1.783 10.982 1.00 90.00 110 THR A CA 1
ATOM 900 C C . THR A 1 110 ? -18.499 -1.616 11.212 1.00 90.00 110 THR A C 1
ATOM 902 O O . THR A 1 110 ? -18.098 -1.388 12.345 1.00 90.00 110 THR A O 1
ATOM 905 N N . ASP A 1 111 ? -17.691 -1.689 10.157 1.00 93.19 111 ASP A N 1
ATOM 906 C CA . ASP A 1 111 ? -16.228 -1.681 10.215 1.00 93.19 111 ASP A CA 1
ATOM 907 C C . ASP A 1 111 ? -15.643 -0.334 9.752 1.00 93.19 111 ASP A C 1
ATOM 909 O O . ASP A 1 111 ? -14.617 -0.279 9.074 1.00 93.19 111 ASP A O 1
ATOM 913 N N . GLY A 1 112 ? -16.309 0.770 10.109 1.00 92.38 112 GLY A N 1
ATOM 914 C CA . GLY A 1 112 ? -15.860 2.130 9.776 1.00 92.38 112 GLY A CA 1
ATOM 915 C C . GLY A 1 112 ? -14.522 2.514 10.421 1.00 92.38 112 GLY A C 1
ATOM 916 O O . GLY A 1 112 ? -13.855 3.423 9.951 1.00 92.38 112 GLY A O 1
ATOM 917 N N . HIS A 1 113 ? -14.106 1.796 11.468 1.00 93.06 113 HIS A N 1
ATOM 918 C CA . HIS A 1 113 ? -12.784 1.919 12.093 1.00 93.06 113 HIS A CA 1
ATOM 919 C C . HIS A 1 113 ? -11.668 1.216 11.305 1.00 93.06 113 HIS A C 1
ATOM 921 O O . HIS A 1 113 ? -10.497 1.379 11.634 1.00 93.06 113 HIS A O 1
ATOM 927 N N . ILE A 1 114 ? -12.014 0.435 10.277 1.00 95.19 114 ILE A N 1
ATOM 928 C CA . ILE A 1 114 ? -11.063 -0.250 9.388 1.00 95.19 114 ILE A CA 1
ATOM 929 C C . ILE A 1 114 ? -10.992 0.465 8.040 1.00 95.19 114 ILE A C 1
ATOM 931 O O . ILE A 1 114 ? -9.898 0.632 7.496 1.00 95.19 114 ILE A O 1
ATOM 935 N N . ILE A 1 115 ? -12.146 0.887 7.510 1.00 96.38 115 ILE A N 1
ATOM 936 C CA . ILE A 1 115 ? -12.242 1.552 6.209 1.00 96.38 115 ILE A CA 1
ATOM 937 C C . ILE A 1 115 ? -13.127 2.796 6.229 1.00 96.38 115 ILE A C 1
ATOM 939 O O . ILE A 1 115 ? -14.211 2.791 6.814 1.00 96.38 115 ILE A O 1
ATOM 943 N N . HIS A 1 116 ? -12.726 3.810 5.466 1.00 95.69 116 HIS A N 1
ATOM 944 C CA . HIS A 1 116 ? -13.601 4.902 5.046 1.00 95.69 116 HIS A CA 1
ATOM 945 C C . HIS A 1 116 ? -13.913 4.752 3.555 1.00 95.69 116 HIS A C 1
ATOM 947 O O . HIS A 1 116 ? -13.203 5.235 2.675 1.00 95.69 116 HIS A O 1
ATOM 953 N N . ALA A 1 117 ? -14.991 4.030 3.255 1.00 93.94 117 ALA A N 1
ATOM 954 C CA . ALA A 1 117 ? -15.420 3.830 1.877 1.00 93.94 117 ALA A CA 1
ATOM 955 C C . ALA A 1 117 ? -15.992 5.123 1.268 1.00 93.94 117 ALA A C 1
ATOM 957 O O . ALA A 1 117 ? -16.606 5.930 1.963 1.00 93.94 117 ALA A O 1
ATOM 958 N N . ASN A 1 118 ? -15.874 5.257 -0.057 1.00 94.31 118 ASN A N 1
ATOM 959 C CA . ASN A 1 118 ? -16.496 6.331 -0.843 1.00 94.31 118 ASN A CA 1
ATOM 960 C C . ASN A 1 118 ? -15.998 7.755 -0.523 1.00 94.31 118 ASN A C 1
ATOM 962 O O . ASN A 1 118 ? -16.720 8.711 -0.798 1.00 94.31 118 ASN A O 1
ATOM 966 N N . ILE A 1 119 ? -14.792 7.893 0.039 1.00 94.94 119 ILE A N 1
ATOM 967 C CA . ILE A 1 119 ? -14.110 9.189 0.183 1.00 94.94 119 ILE A CA 1
ATOM 968 C C . ILE A 1 119 ? -13.576 9.654 -1.175 1.00 94.94 119 ILE A C 1
ATOM 970 O O . ILE A 1 119 ? -13.910 10.748 -1.621 1.00 94.94 119 ILE A O 1
ATOM 974 N N . ASP A 1 120 ? -12.816 8.788 -1.844 1.00 96.81 120 ASP A N 1
ATOM 975 C CA . ASP A 1 120 ? -12.191 9.064 -3.136 1.00 96.81 120 ASP A CA 1
ATOM 976 C C . ASP A 1 120 ? -12.903 8.348 -4.298 1.00 96.81 120 ASP A C 1
ATOM 978 O O . ASP A 1 120 ? -13.698 7.417 -4.109 1.00 96.81 120 ASP A O 1
ATOM 982 N N . THR A 1 121 ? -12.607 8.799 -5.519 1.00 94.56 121 THR A N 1
ATOM 983 C CA . THR A 1 121 ? -13.053 8.183 -6.777 1.00 94.56 121 THR A CA 1
ATOM 984 C C . THR A 1 121 ? -12.058 7.141 -7.282 1.00 94.56 121 THR A C 1
ATOM 986 O O . THR A 1 121 ? -10.882 7.167 -6.943 1.00 94.56 121 THR A O 1
ATOM 989 N N . ASP A 1 122 ? -12.515 6.252 -8.158 1.00 93.38 122 ASP A N 1
ATOM 990 C CA . ASP A 1 122 ? -11.726 5.191 -8.798 1.00 93.38 122 ASP A CA 1
ATOM 991 C C . ASP A 1 122 ? -10.948 5.652 -10.047 1.00 93.38 122 ASP A C 1
ATOM 993 O O . ASP A 1 122 ? -10.448 4.831 -10.814 1.00 93.38 122 ASP A O 1
ATOM 997 N N . ILE A 1 123 ? -10.835 6.965 -10.261 1.00 93.19 123 ILE A N 1
ATOM 998 C CA . ILE A 1 123 ? -10.155 7.568 -11.409 1.00 93.19 123 ILE A CA 1
ATOM 999 C C . ILE A 1 123 ? -9.120 8.567 -10.901 1.00 93.19 123 ILE A C 1
ATOM 1001 O O . ILE A 1 123 ? -9.458 9.486 -10.154 1.00 93.19 123 ILE A O 1
ATOM 1005 N N . ILE A 1 124 ? -7.884 8.415 -11.375 1.00 92.81 124 ILE A N 1
ATOM 1006 C CA . ILE A 1 124 ? -6.814 9.405 -11.238 1.00 92.81 124 ILE A CA 1
ATOM 1007 C C . ILE A 1 124 ? -6.547 9.982 -12.627 1.00 92.81 124 ILE A C 1
ATOM 1009 O O . ILE A 1 124 ? -6.395 9.235 -13.593 1.00 92.81 124 ILE A O 1
ATOM 1013 N N . ILE A 1 125 ? -6.495 11.309 -12.730 1.00 91.62 125 ILE A N 1
ATOM 1014 C CA . ILE A 1 125 ? -6.123 12.008 -13.962 1.00 91.62 125 ILE A CA 1
ATOM 1015 C C . ILE A 1 125 ? -4.776 12.671 -13.709 1.00 91.62 125 ILE A C 1
ATOM 1017 O O . ILE A 1 125 ? -4.693 13.629 -12.945 1.00 91.62 125 ILE A O 1
ATOM 1021 N N . ALA A 1 126 ? -3.738 12.157 -14.359 1.00 87.38 126 ALA A N 1
ATOM 1022 C CA . ALA A 1 126 ? -2.384 12.688 -14.287 1.00 87.38 126 ALA A CA 1
ATOM 1023 C C . ALA A 1 126 ? -1.871 13.026 -15.692 1.00 87.38 126 ALA A C 1
ATOM 1025 O O . ALA A 1 126 ? -2.325 12.458 -16.687 1.00 87.38 126 ALA A O 1
ATOM 1026 N N . GLU A 1 127 ? -0.939 13.972 -15.766 1.00 85.81 127 GLU A N 1
ATOM 1027 C CA . GLU A 1 127 ? -0.237 14.295 -17.007 1.00 85.81 127 GLU A CA 1
ATOM 1028 C C . GLU A 1 127 ? 0.806 13.214 -17.316 1.00 85.81 127 GLU A C 1
ATOM 1030 O O . GLU A 1 127 ? 1.497 12.732 -16.417 1.00 85.81 127 GLU A O 1
ATOM 1035 N N . GLU A 1 128 ? 0.918 12.827 -18.588 1.00 80.38 128 GLU A N 1
ATOM 1036 C CA . GLU A 1 128 ? 1.916 11.852 -19.027 1.00 80.38 128 GLU A CA 1
ATOM 1037 C C . GLU A 1 128 ? 3.332 12.456 -18.926 1.00 80.38 128 GLU A C 1
ATOM 1039 O O . GLU A 1 128 ? 3.580 13.529 -19.489 1.00 80.38 128 GLU A O 1
ATOM 1044 N N . PRO A 1 129 ? 4.280 11.802 -18.228 1.00 77.62 129 PRO A N 1
ATOM 1045 C CA . PRO A 1 129 ? 5.632 12.328 -18.081 1.00 77.62 129 PRO A CA 1
ATOM 1046 C C . PRO A 1 129 ? 6.371 12.436 -19.421 1.00 77.62 129 PRO A C 1
ATOM 1048 O O . PRO A 1 129 ? 6.485 11.474 -20.178 1.00 77.62 129 PRO A O 1
ATOM 1051 N N . THR A 1 130 ? 6.942 13.610 -19.700 1.00 72.81 130 THR A N 1
ATOM 1052 C CA . THR A 1 130 ? 7.688 13.867 -20.952 1.00 72.81 130 THR A CA 1
ATOM 1053 C C . THR A 1 130 ? 9.024 13.123 -21.056 1.00 72.81 130 THR A C 1
ATOM 1055 O O . THR A 1 130 ? 9.579 13.005 -22.147 1.00 72.81 130 THR A O 1
ATOM 1058 N N . ASP A 1 131 ? 9.546 12.627 -19.936 1.00 73.75 131 ASP A N 1
ATOM 1059 C CA . ASP A 1 131 ? 10.824 11.922 -19.807 1.00 73.75 131 ASP A CA 1
ATOM 1060 C C . ASP A 1 131 ? 10.696 10.394 -19.939 1.00 73.75 131 ASP A C 1
ATOM 1062 O O . ASP A 1 131 ? 11.689 9.681 -19.803 1.00 73.75 131 ASP A O 1
ATOM 1066 N N . GLY A 1 132 ? 9.488 9.880 -20.206 1.00 70.50 132 GLY A N 1
ATOM 1067 C CA . GLY A 1 132 ? 9.227 8.440 -20.256 1.00 70.50 132 GLY A CA 1
ATOM 1068 C C . GLY A 1 132 ? 9.253 7.769 -18.880 1.00 70.50 132 GLY A C 1
ATOM 1069 O O . GLY A 1 132 ? 9.381 6.548 -18.800 1.00 70.50 132 GLY A O 1
ATOM 1070 N N . SER A 1 133 ? 9.148 8.550 -17.799 1.00 80.75 133 SER A N 1
ATOM 1071 C CA . SER A 1 133 ? 9.060 8.047 -16.431 1.00 80.75 133 SER A CA 1
ATOM 1072 C C . SER A 1 133 ? 7.867 7.101 -16.255 1.00 80.75 133 SER A C 1
ATOM 1074 O O . SER A 1 133 ? 6.734 7.427 -16.600 1.00 80.75 133 SER A O 1
ATOM 1076 N N . THR A 1 134 ? 8.111 5.953 -15.627 1.00 83.69 134 THR A N 1
ATOM 1077 C CA . THR A 1 134 ? 7.095 4.938 -15.297 1.00 83.69 134 THR A CA 1
ATOM 1078 C C . THR A 1 134 ? 6.436 5.169 -13.936 1.00 83.69 134 THR A C 1
ATOM 1080 O O . THR A 1 134 ? 5.578 4.381 -13.529 1.00 83.69 134 THR A O 1
ATOM 1083 N N . LYS A 1 135 ? 6.830 6.245 -13.239 1.00 88.31 135 LYS A N 1
ATOM 1084 C CA . LYS A 1 135 ? 6.368 6.600 -11.893 1.00 88.31 135 LYS A CA 1
ATOM 1085 C C . LYS A 1 135 ? 4.857 6.751 -11.828 1.00 88.31 135 LYS A C 1
ATOM 1087 O O . LYS A 1 135 ? 4.243 7.393 -12.680 1.00 88.31 135 LYS A O 1
ATOM 1092 N N . LYS A 1 136 ? 4.279 6.210 -10.761 1.00 90.69 136 LYS A N 1
ATOM 1093 C CA . LYS A 1 136 ? 2.842 6.294 -10.498 1.00 90.69 136 LYS A CA 1
ATOM 1094 C C . LYS A 1 136 ? 2.489 7.620 -9.825 1.00 90.69 136 LYS A C 1
ATOM 1096 O O . LYS A 1 136 ? 3.321 8.178 -9.105 1.00 90.69 136 LYS A O 1
ATOM 1101 N N . PRO A 1 137 ? 1.276 8.150 -10.061 1.00 91.38 137 PRO A N 1
ATOM 1102 C CA . PRO A 1 137 ? 0.843 9.398 -9.444 1.00 91.38 137 PRO A CA 1
ATOM 1103 C C . PRO A 1 137 ? 0.791 9.265 -7.917 1.00 91.38 137 PRO A C 1
ATOM 1105 O O . PRO A 1 137 ? 0.286 8.271 -7.393 1.00 91.38 137 PRO A O 1
ATOM 1108 N N . GLU A 1 138 ? 1.268 10.289 -7.200 1.00 90.62 138 GLU A N 1
ATOM 1109 C CA . GLU A 1 138 ? 1.296 10.292 -5.727 1.00 90.62 138 GLU A CA 1
ATOM 1110 C C . GLU A 1 138 ? -0.112 10.168 -5.115 1.00 90.62 138 GLU A C 1
ATOM 1112 O O . GLU A 1 138 ? -0.273 9.599 -4.032 1.00 90.62 138 GLU A O 1
ATOM 1117 N N . ASP A 1 139 ? -1.138 10.626 -5.838 1.00 93.81 139 ASP A N 1
ATOM 1118 C CA . ASP A 1 139 ? -2.552 10.507 -5.466 1.00 93.81 139 ASP A CA 1
ATOM 1119 C C . ASP A 1 139 ? -2.955 9.060 -5.135 1.00 93.81 139 ASP A C 1
ATOM 1121 O O . ASP A 1 139 ? -3.840 8.846 -4.307 1.00 93.81 139 ASP A O 1
ATOM 1125 N N . MET A 1 140 ? -2.260 8.056 -5.689 1.00 94.88 140 MET A N 1
ATOM 1126 C CA . MET A 1 140 ? -2.468 6.651 -5.331 1.00 94.88 140 MET A CA 1
ATOM 1127 C C . MET A 1 140 ? -2.268 6.404 -3.828 1.00 94.88 140 MET A C 1
ATOM 1129 O O . MET A 1 140 ? -3.104 5.763 -3.191 1.00 94.88 140 MET A O 1
ATOM 1133 N N . TYR A 1 141 ? -1.206 6.947 -3.224 1.00 96.69 141 TYR A N 1
ATOM 1134 C CA . TYR A 1 141 ? -0.969 6.774 -1.789 1.00 96.69 141 TYR A CA 1
ATOM 1135 C C . TYR A 1 141 ? -2.053 7.459 -0.956 1.00 96.69 141 TYR A C 1
ATOM 1137 O O . TYR A 1 141 ? -2.464 6.910 0.063 1.00 96.69 141 TYR A O 1
ATOM 1145 N N . GLN A 1 142 ? -2.542 8.622 -1.397 1.00 96.44 142 GLN A N 1
ATOM 1146 C CA . GLN A 1 142 ? -3.599 9.357 -0.696 1.00 96.44 142 GLN A CA 1
ATOM 1147 C C . GLN A 1 142 ? -4.909 8.567 -0.692 1.00 96.44 142 GLN A C 1
ATOM 1149 O O . GLN A 1 142 ? -5.493 8.364 0.370 1.00 96.44 142 GLN A O 1
ATOM 1154 N N . ILE A 1 143 ? -5.315 8.037 -1.851 1.00 97.25 143 ILE A N 1
ATOM 1155 C CA . ILE A 1 143 ? -6.515 7.198 -1.986 1.00 97.25 143 ILE A CA 1
ATOM 1156 C C . ILE A 1 143 ? -6.423 5.979 -1.063 1.00 97.25 143 ILE A C 1
ATOM 1158 O O . ILE A 1 143 ? -7.368 5.659 -0.340 1.00 97.25 143 ILE A O 1
ATOM 1162 N N . ILE A 1 144 ? -5.269 5.306 -1.042 1.00 97.88 144 ILE A N 1
ATOM 1163 C CA . ILE A 1 144 ? -5.055 4.137 -0.186 1.00 97.88 144 ILE A CA 1
ATOM 1164 C C . ILE A 1 144 ? -5.113 4.514 1.306 1.00 97.88 144 ILE A C 1
ATOM 1166 O O . ILE A 1 144 ? -5.729 3.801 2.101 1.00 97.88 144 ILE A O 1
ATOM 1170 N N . GLU A 1 145 ? -4.481 5.622 1.698 1.00 97.19 145 GLU A N 1
ATOM 1171 C CA . GLU A 1 145 ? -4.422 6.106 3.083 1.00 97.19 145 GLU A CA 1
ATOM 1172 C C . GLU A 1 145 ? -5.777 6.593 3.606 1.00 97.19 145 GLU A C 1
ATOM 1174 O O . GLU A 1 145 ? -6.084 6.383 4.781 1.00 97.19 145 GLU A O 1
ATOM 1179 N N . HIS A 1 146 ? -6.592 7.212 2.750 1.00 96.62 146 HIS A N 1
ATOM 1180 C CA . HIS A 1 146 ? -7.961 7.599 3.076 1.00 96.62 146 HIS A CA 1
ATOM 1181 C C . HIS A 1 146 ? -8.880 6.385 3.175 1.00 96.62 146 HIS A C 1
ATOM 1183 O O . HIS A 1 146 ? -9.697 6.311 4.094 1.00 96.62 146 HIS A O 1
ATOM 1189 N N . PHE A 1 147 ? -8.735 5.423 2.260 1.00 97.38 147 PHE A N 1
ATOM 1190 C CA . PHE A 1 147 ? -9.572 4.233 2.229 1.00 97.38 147 PHE A CA 1
ATOM 1191 C C . PHE A 1 147 ? -9.312 3.305 3.424 1.00 97.38 147 PHE A C 1
ATOM 1193 O O . PHE A 1 147 ? -10.265 2.901 4.093 1.00 97.38 147 PHE A O 1
ATOM 1200 N N . ALA A 1 148 ? -8.049 2.950 3.690 1.00 97.25 148 ALA A N 1
ATOM 1201 C CA . ALA A 1 148 ? -7.668 1.958 4.694 1.00 97.25 148 ALA A CA 1
ATOM 1202 C C . ALA A 1 148 ? -6.977 2.593 5.910 1.00 97.25 148 ALA A C 1
ATOM 1204 O O . ALA A 1 148 ? -5.862 3.124 5.845 1.00 97.25 148 ALA A O 1
ATOM 1205 N N . LEU A 1 149 ? -7.606 2.427 7.074 1.00 97.06 149 LEU A N 1
ATOM 1206 C CA . LEU A 1 149 ? -7.128 2.979 8.342 1.00 97.06 149 LEU A CA 1
ATOM 1207 C C . LEU A 1 149 ? -6.023 2.138 8.996 1.00 97.06 149 LEU A C 1
ATOM 1209 O O . LEU A 1 149 ? -5.481 2.526 10.028 1.00 97.06 149 LEU A O 1
ATOM 1213 N N . GLY A 1 150 ? -5.650 1.003 8.406 1.00 96.81 150 GLY A N 1
ATOM 1214 C CA . GLY A 1 150 ? -4.514 0.205 8.856 1.00 96.81 150 GLY A CA 1
ATOM 1215 C C . GLY A 1 150 ? -3.178 0.911 8.620 1.00 96.81 150 GLY A C 1
ATOM 1216 O O . GLY A 1 150 ? -2.874 1.357 7.517 1.00 96.81 150 GLY A O 1
ATOM 1217 N N . LYS A 1 151 ? -2.360 1.020 9.667 1.00 96.44 151 LYS A N 1
ATOM 1218 C CA . LYS A 1 151 ? -1.068 1.720 9.659 1.00 96.44 151 LYS A CA 1
ATOM 1219 C C . LYS A 1 151 ? 0.080 0.856 9.140 1.00 96.44 151 LYS A C 1
ATOM 1221 O O . LYS A 1 151 ? 1.150 1.398 8.873 1.00 96.44 151 LYS A O 1
ATOM 1226 N N . ARG A 1 152 ? -0.092 -0.467 9.038 1.00 97.00 152 ARG A N 1
ATOM 1227 C CA . ARG A 1 152 ? 0.951 -1.382 8.554 1.00 97.00 152 ARG A CA 1
ATOM 1228 C C . ARG A 1 152 ? 0.838 -1.479 7.039 1.00 97.00 152 ARG A C 1
ATOM 1230 O O . ARG A 1 152 ? 0.136 -2.348 6.521 1.00 97.00 152 ARG A O 1
ATOM 1237 N N . ARG A 1 153 ? 1.514 -0.562 6.350 1.00 98.31 153 ARG A N 1
ATOM 1238 C CA . ARG A 1 153 ? 1.477 -0.429 4.890 1.00 98.31 153 ARG A CA 1
ATOM 1239 C C . ARG A 1 153 ? 2.804 -0.870 4.285 1.00 98.31 153 ARG A C 1
ATOM 1241 O O . ARG A 1 153 ? 3.859 -0.394 4.710 1.00 98.31 153 ARG A O 1
ATOM 1248 N N . LEU A 1 154 ? 2.740 -1.791 3.333 1.00 98.56 154 LEU A N 1
ATOM 1249 C CA . LEU A 1 154 ? 3.885 -2.310 2.593 1.00 98.56 154 LEU A CA 1
ATOM 1250 C C . LEU A 1 154 ? 3.770 -1.907 1.131 1.00 98.56 154 LEU A C 1
ATOM 1252 O O . LEU A 1 154 ? 2.712 -2.061 0.532 1.00 98.56 154 LEU A O 1
ATOM 1256 N N . GLU A 1 155 ? 4.874 -1.467 0.558 1.00 98.44 155 GLU A N 1
ATOM 1257 C CA . GLU A 1 155 ? 5.047 -1.275 -0.871 1.00 98.44 155 GLU A CA 1
ATOM 1258 C C . GLU A 1 155 ? 6.127 -2.232 -1.373 1.00 98.44 155 GLU A C 1
ATOM 1260 O O . GLU A 1 155 ? 7.236 -2.272 -0.832 1.00 98.44 155 GLU A O 1
ATOM 1265 N N . LEU A 1 156 ? 5.787 -3.019 -2.388 1.00 98.19 156 LEU A N 1
ATOM 1266 C CA . LEU A 1 156 ? 6.705 -3.901 -3.097 1.00 98.19 156 LEU A CA 1
ATOM 1267 C C . LEU A 1 156 ? 7.082 -3.278 -4.437 1.00 98.19 156 LEU A C 1
ATOM 1269 O O . LEU A 1 156 ? 6.226 -2.687 -5.090 1.00 98.19 156 LEU A O 1
ATOM 1273 N N . PHE A 1 157 ? 8.333 -3.498 -4.850 1.00 97.00 157 PHE A N 1
ATOM 1274 C CA . PHE A 1 157 ? 8.955 -2.925 -6.050 1.00 97.00 157 PHE A CA 1
ATOM 1275 C C . PHE A 1 157 ? 9.195 -1.412 -5.990 1.00 97.00 157 PHE A C 1
ATOM 1277 O O . PHE A 1 157 ? 9.426 -0.787 -7.016 1.00 97.00 157 PHE A O 1
ATOM 1284 N N . GLY A 1 158 ? 9.199 -0.823 -4.794 1.00 96.12 158 GLY A N 1
ATOM 1285 C CA . GLY A 1 158 ? 9.474 0.602 -4.656 1.00 96.12 158 GLY A CA 1
ATOM 1286 C C . GLY A 1 158 ? 10.956 0.944 -4.825 1.00 96.12 158 GLY A C 1
ATOM 1287 O O . GLY A 1 158 ? 11.854 0.159 -4.507 1.00 96.12 158 GLY A O 1
ATOM 1288 N N . GLU A 1 159 ? 11.199 2.161 -5.285 1.00 95.50 159 GLU A N 1
ATOM 1289 C CA . GLU A 1 159 ? 12.505 2.788 -5.441 1.00 95.50 159 GLU A CA 1
ATOM 1290 C C . GLU A 1 159 ? 12.700 3.917 -4.413 1.00 95.50 159 GLU A C 1
ATOM 1292 O O . GLU A 1 159 ? 11.819 4.231 -3.609 1.00 95.50 159 GLU A O 1
ATOM 1297 N N . ASP A 1 160 ? 13.853 4.592 -4.458 1.00 96.69 160 ASP A N 1
ATOM 1298 C CA . ASP A 1 160 ? 14.172 5.698 -3.543 1.00 96.69 160 ASP A CA 1
ATOM 1299 C C . ASP A 1 160 ? 13.125 6.827 -3.572 1.00 96.69 160 ASP A C 1
ATOM 1301 O O . ASP A 1 160 ? 12.863 7.464 -2.551 1.00 96.69 160 ASP A O 1
ATOM 1305 N N . HIS A 1 161 ? 12.500 7.066 -4.727 1.00 94.31 161 HIS A N 1
ATOM 1306 C CA . HIS A 1 161 ? 11.486 8.108 -4.881 1.00 94.31 161 HIS A CA 1
ATOM 1307 C C . HIS A 1 161 ? 10.124 7.730 -4.269 1.00 94.31 161 HIS A C 1
ATOM 1309 O O . HIS A 1 161 ? 9.305 8.619 -4.047 1.00 94.31 161 HIS A O 1
ATOM 1315 N N . ASN A 1 162 ? 9.887 6.446 -3.979 1.00 96.44 162 ASN A N 1
ATOM 1316 C CA . ASN A 1 162 ? 8.655 5.951 -3.361 1.00 96.44 162 ASN A CA 1
ATOM 1317 C C . ASN A 1 162 ? 8.699 5.987 -1.827 1.00 96.44 162 ASN A C 1
ATOM 1319 O O . ASN A 1 162 ? 7.680 5.786 -1.168 1.00 96.44 162 ASN A O 1
ATOM 1323 N N . ILE A 1 163 ? 9.868 6.249 -1.224 1.00 97.38 163 ILE A N 1
ATOM 1324 C CA . ILE A 1 163 ? 10.028 6.237 0.233 1.00 97.38 163 ILE A CA 1
ATOM 1325 C C . ILE A 1 163 ? 9.080 7.260 0.876 1.00 97.38 163 ILE A C 1
ATOM 1327 O O . ILE A 1 163 ? 9.310 8.471 0.843 1.00 97.38 163 ILE A O 1
ATOM 1331 N N . ARG A 1 164 ? 8.042 6.747 1.545 1.00 97.19 164 ARG A N 1
ATOM 1332 C CA . ARG A 1 164 ? 6.977 7.542 2.164 1.00 97.19 164 ARG A CA 1
ATOM 1333 C C . ARG A 1 164 ? 6.886 7.308 3.680 1.00 97.19 164 ARG A C 1
ATOM 1335 O O . ARG A 1 164 ? 7.062 6.178 4.156 1.00 97.19 164 ARG A O 1
ATOM 1342 N N . PRO A 1 165 ? 6.613 8.347 4.497 1.00 96.12 165 PRO A N 1
ATOM 1343 C CA . PRO A 1 165 ? 6.333 8.168 5.920 1.00 96.12 165 PRO A CA 1
ATOM 1344 C C . PRO A 1 165 ? 5.180 7.189 6.154 1.00 96.12 165 PRO A C 1
ATOM 1346 O O . PRO A 1 165 ? 4.189 7.206 5.437 1.00 96.12 165 PRO A O 1
ATOM 1349 N N . SER A 1 166 ? 5.281 6.366 7.197 1.00 93.69 166 SER A N 1
ATOM 1350 C CA . SER A 1 166 ? 4.283 5.330 7.529 1.00 93.69 166 SER A CA 1
ATOM 1351 C C . SER A 1 166 ? 4.137 4.188 6.513 1.00 93.69 166 SER A C 1
ATOM 1353 O O . SER A 1 166 ? 3.257 3.349 6.690 1.00 93.69 166 SER A O 1
ATOM 1355 N N . TRP A 1 167 ? 5.022 4.113 5.517 1.00 98.00 167 TRP A N 1
ATOM 1356 C CA . TRP A 1 167 ? 5.164 2.968 4.624 1.00 98.00 167 TRP A CA 1
ATOM 1357 C C . TRP A 1 167 ? 6.479 2.229 4.884 1.00 98.00 167 TRP A C 1
ATOM 1359 O O . TRP A 1 167 ? 7.495 2.808 5.309 1.00 98.00 167 TRP A O 1
ATOM 1369 N N . LEU A 1 168 ? 6.445 0.917 4.668 1.00 98.19 168 LEU A N 1
ATOM 1370 C CA . LEU A 1 168 ? 7.627 0.092 4.481 1.00 98.19 168 LEU A CA 1
ATOM 1371 C C . LEU A 1 168 ? 7.794 -0.165 2.980 1.00 98.19 168 LEU A C 1
ATOM 1373 O O . LEU A 1 168 ? 6.926 -0.791 2.388 1.00 98.19 168 LEU A O 1
ATOM 1377 N N . THR A 1 169 ? 8.897 0.287 2.390 1.00 98.50 169 THR A N 1
ATOM 1378 C CA . THR A 1 169 ? 9.164 0.142 0.949 1.00 98.50 169 THR A CA 1
ATOM 1379 C C . THR A 1 169 ? 10.249 -0.906 0.708 1.00 98.50 169 THR A C 1
ATOM 1381 O O . THR A 1 169 ? 11.335 -0.824 1.286 1.00 98.50 169 THR A O 1
ATOM 1384 N N . LEU A 1 170 ? 9.961 -1.908 -0.120 1.00 98.31 170 LEU A N 1
ATOM 1385 C CA . LEU A 1 170 ? 10.886 -2.970 -0.519 1.00 98.31 170 LEU A CA 1
ATOM 1386 C C . LEU A 1 170 ? 11.093 -2.942 -2.031 1.00 98.31 170 LEU A C 1
ATOM 1388 O O . LEU A 1 170 ? 10.123 -2.870 -2.780 1.00 98.31 170 LEU A O 1
ATOM 1392 N N . GLY A 1 171 ? 12.337 -3.101 -2.471 1.00 97.25 171 GLY A N 1
ATOM 1393 C CA . GLY A 1 171 ? 12.656 -3.229 -3.890 1.00 97.25 171 GLY A CA 1
ATOM 1394 C C . GLY A 1 171 ? 14.154 -3.199 -4.170 1.00 97.25 171 GLY A C 1
ATOM 1395 O O . GLY A 1 171 ? 14.945 -2.717 -3.359 1.00 97.25 171 GLY A O 1
ATOM 1396 N N . GLU A 1 172 ? 14.554 -3.712 -5.331 1.00 95.19 172 GLU A N 1
ATOM 1397 C CA . GLU A 1 172 ? 15.962 -3.742 -5.755 1.00 95.19 172 GLU A CA 1
ATOM 1398 C C . GLU A 1 172 ? 16.463 -2.343 -6.160 1.00 95.19 172 GLU A C 1
ATOM 1400 O O . GLU A 1 172 ? 17.636 -2.011 -5.968 1.00 95.19 172 GLU A O 1
ATOM 1405 N N . GLY A 1 173 ? 15.554 -1.480 -6.634 1.00 92.56 173 GLY A N 1
ATOM 1406 C CA . GLY A 1 173 ? 15.834 -0.095 -7.032 1.00 92.56 173 GLY A CA 1
ATOM 1407 C C . GLY A 1 173 ? 16.164 0.861 -5.878 1.00 92.56 173 GLY A C 1
ATOM 1408 O O . GLY A 1 173 ? 16.513 2.014 -6.121 1.00 92.56 173 GLY A O 1
ATOM 1409 N N . LEU A 1 174 ? 16.094 0.402 -4.625 1.00 96.50 174 LEU A N 1
ATOM 1410 C CA . LEU A 1 174 ? 16.535 1.177 -3.466 1.00 96.50 174 LEU A CA 1
ATOM 1411 C C . LEU A 1 174 ? 18.069 1.272 -3.415 1.00 96.50 174 LEU A C 1
ATOM 1413 O O . LEU A 1 174 ? 18.786 0.301 -3.676 1.00 96.50 174 LEU A O 1
ATOM 1417 N N . SER A 1 175 ? 18.600 2.426 -3.014 1.00 96.94 175 SER A N 1
ATOM 1418 C CA . SER A 1 175 ? 20.051 2.633 -2.875 1.00 96.94 175 SER A CA 1
ATOM 1419 C C . SER A 1 175 ? 20.631 2.055 -1.581 1.00 96.94 175 SER A C 1
ATOM 1421 O O . SER A 1 175 ? 21.820 1.737 -1.511 1.00 96.94 175 SER A O 1
ATOM 1423 N N . SER A 1 176 ? 19.813 1.918 -0.536 1.00 97.31 176 SER A N 1
ATOM 1424 C CA . SER A 1 176 ? 20.236 1.463 0.793 1.00 97.31 176 SER A CA 1
ATOM 1425 C C . SER A 1 176 ? 19.079 0.832 1.576 1.00 97.31 176 SER A C 1
ATOM 1427 O O . SER A 1 176 ? 17.952 0.766 1.094 1.00 97.31 176 SER A O 1
ATOM 1429 N N . SER A 1 177 ? 19.347 0.378 2.804 1.00 98.12 177 SER A N 1
ATOM 1430 C CA . SER A 1 177 ? 18.348 -0.221 3.699 1.00 98.12 177 SER A CA 1
ATOM 1431 C C . SER A 1 177 ? 18.404 0.419 5.083 1.00 98.12 177 SER A C 1
ATOM 1433 O O . SER A 1 177 ? 19.487 0.617 5.630 1.00 98.12 177 SER A O 1
ATOM 1435 N N . ASN A 1 178 ? 17.242 0.680 5.685 1.00 97.06 178 ASN A N 1
ATOM 1436 C CA . ASN A 1 178 ? 17.126 1.102 7.087 1.00 97.06 178 ASN A CA 1
ATOM 1437 C C . ASN A 1 178 ? 16.079 0.305 7.883 1.00 97.06 178 ASN A C 1
ATOM 1439 O O . ASN A 1 178 ? 15.683 0.715 8.977 1.00 97.06 178 ASN A O 1
ATOM 1443 N N . HIS A 1 179 ? 15.615 -0.820 7.335 1.00 95.62 179 HIS A N 1
ATOM 1444 C CA . HIS A 1 179 ? 14.649 -1.678 8.002 1.00 95.62 179 HIS A CA 1
ATOM 1445 C C . HIS A 1 179 ? 15.195 -2.198 9.334 1.00 95.62 179 HIS A C 1
ATOM 1447 O O . HIS A 1 179 ? 16.242 -2.839 9.404 1.00 95.62 179 HIS A O 1
ATOM 1453 N N . ASN A 1 180 ? 14.444 -1.921 10.396 1.00 95.69 180 ASN A N 1
ATOM 1454 C CA . ASN A 1 180 ? 14.688 -2.434 11.729 1.00 95.69 180 ASN A CA 1
ATOM 1455 C C . ASN A 1 180 ? 13.367 -2.983 12.267 1.00 95.69 180 ASN A C 1
ATOM 1457 O O . ASN A 1 180 ? 12.422 -2.225 12.504 1.00 95.69 180 ASN A O 1
ATOM 1461 N N . LYS A 1 181 ? 13.313 -4.303 12.433 1.00 94.06 181 LYS A N 1
ATOM 1462 C CA . LYS A 1 181 ? 12.116 -5.037 12.838 1.00 94.06 181 LYS A CA 1
ATOM 1463 C C . LYS A 1 181 ? 11.566 -4.536 14.171 1.00 94.06 181 LYS A C 1
ATOM 1465 O O . LYS A 1 181 ? 10.376 -4.256 14.273 1.00 94.06 181 LYS A O 1
ATOM 1470 N N . GLU A 1 182 ? 12.416 -4.381 15.182 1.00 93.62 182 GLU A N 1
ATOM 1471 C CA . GLU A 1 182 ? 12.013 -3.995 16.538 1.00 93.62 182 GLU A CA 1
ATOM 1472 C C . GLU A 1 182 ? 11.448 -2.568 16.579 1.00 93.62 182 GLU A C 1
ATOM 1474 O O . GLU A 1 182 ? 10.427 -2.303 17.217 1.00 93.62 182 GLU A O 1
ATOM 1479 N N . ALA A 1 183 ? 12.076 -1.643 15.855 1.00 93.19 183 ALA A N 1
ATOM 1480 C CA . ALA A 1 183 ? 11.595 -0.277 15.709 1.00 93.19 183 ALA A CA 1
ATOM 1481 C C . ALA A 1 183 ? 10.297 -0.217 14.894 1.00 93.19 183 ALA A C 1
ATOM 1483 O O . ALA A 1 183 ? 9.439 0.618 15.179 1.00 93.19 183 ALA A O 1
ATOM 1484 N N . HIS A 1 184 ? 10.137 -1.098 13.902 1.00 92.44 184 HIS A N 1
ATOM 1485 C CA . HIS A 1 184 ? 8.931 -1.180 13.086 1.00 92.44 184 HIS A CA 1
ATOM 1486 C C . HIS A 1 184 ? 7.731 -1.620 13.932 1.00 92.44 184 HIS A C 1
ATOM 1488 O O . HIS A 1 184 ? 6.737 -0.898 14.006 1.00 92.44 184 HIS A O 1
ATOM 1494 N N . ILE A 1 185 ? 7.847 -2.750 14.639 1.00 92.69 185 ILE A N 1
ATOM 1495 C CA . ILE A 1 185 ? 6.748 -3.320 15.436 1.00 92.69 185 ILE A CA 1
ATOM 1496 C C . ILE A 1 185 ? 6.321 -2.424 16.599 1.00 92.69 185 ILE A C 1
ATOM 1498 O O . ILE A 1 185 ? 5.141 -2.396 16.949 1.00 92.69 185 ILE A O 1
ATOM 1502 N N . LYS A 1 186 ? 7.251 -1.645 17.164 1.00 92.88 186 LYS A N 1
ATOM 1503 C CA . LYS A 1 186 ? 6.972 -0.711 18.262 1.00 92.88 186 LYS A CA 1
ATOM 1504 C C . LYS A 1 186 ? 5.923 0.344 17.892 1.00 92.88 186 LYS A C 1
ATOM 1506 O O . LYS A 1 186 ? 5.221 0.842 18.766 1.00 92.88 186 LYS A O 1
ATOM 1511 N N . ASN A 1 187 ? 5.772 0.669 16.608 1.00 91.69 187 ASN A N 1
ATOM 1512 C CA . ASN A 1 187 ? 4.769 1.635 16.145 1.00 91.69 187 ASN A CA 1
ATOM 1513 C C . ASN A 1 187 ? 3.330 1.091 16.174 1.00 91.69 187 ASN A C 1
ATOM 1515 O O . ASN A 1 187 ? 2.378 1.858 15.981 1.00 91.69 187 ASN A O 1
ATOM 1519 N N . PHE A 1 188 ? 3.179 -0.220 16.384 1.00 92.88 188 PHE A N 1
ATOM 1520 C CA . PHE A 1 188 ? 1.912 -0.952 16.304 1.00 92.88 188 PHE A CA 1
ATOM 1521 C C . PHE A 1 188 ? 1.652 -1.840 17.528 1.00 92.88 188 PHE A C 1
ATOM 1523 O O . PHE A 1 188 ? 0.684 -2.600 17.532 1.00 92.88 188 PHE A O 1
ATOM 1530 N N . SER A 1 189 ? 2.516 -1.784 18.543 1.00 91.31 189 SER A N 1
ATOM 1531 C CA . SER A 1 189 ? 2.328 -2.507 19.796 1.00 91.31 189 SER A CA 1
ATOM 1532 C C . SER A 1 189 ? 1.343 -1.777 20.707 1.00 91.31 189 SER A C 1
ATOM 1534 O O . SER A 1 189 ? 1.370 -0.547 20.797 1.00 91.31 189 SER A O 1
ATOM 1536 N N . ASP A 1 190 ? 0.500 -2.533 21.404 1.00 87.69 190 ASP A N 1
ATOM 1537 C CA . ASP A 1 190 ? -0.385 -2.009 22.442 1.00 87.69 190 ASP A CA 1
ATOM 1538 C C . ASP A 1 190 ? 0.379 -1.594 23.719 1.00 87.69 190 ASP A C 1
ATOM 1540 O O . ASP A 1 190 ? 1.613 -1.596 23.777 1.00 87.69 190 ASP A O 1
ATOM 1544 N N . LYS A 1 191 ? -0.367 -1.207 24.763 1.00 85.06 191 LYS A N 1
ATOM 1545 C CA . LYS A 1 191 ? 0.190 -0.776 26.059 1.00 85.06 191 LYS A CA 1
ATOM 1546 C C . LYS A 1 191 ? 1.022 -1.862 26.750 1.00 85.06 191 LYS A C 1
ATOM 1548 O O . LYS A 1 191 ? 1.899 -1.520 27.538 1.00 85.06 191 LYS A O 1
ATOM 1553 N N . ASP A 1 192 ? 0.764 -3.128 26.435 1.00 84.38 192 ASP A N 1
ATOM 1554 C CA . ASP A 1 192 ? 1.455 -4.291 26.989 1.00 84.38 192 ASP A CA 1
ATOM 1555 C C . ASP A 1 192 ? 2.621 -4.748 26.088 1.00 84.38 192 ASP A C 1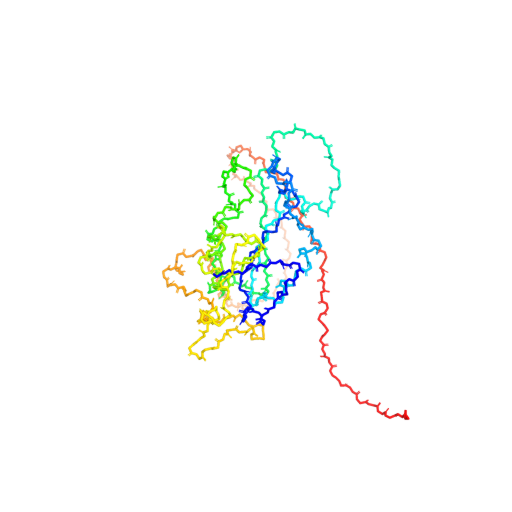
ATOM 1557 O O . ASP A 1 192 ? 3.285 -5.746 26.370 1.00 84.38 192 ASP A O 1
ATOM 1561 N N . GLY A 1 193 ? 2.898 -4.016 25.002 1.00 83.38 193 GLY A N 1
ATOM 1562 C CA . GLY A 1 193 ? 3.954 -4.334 24.044 1.00 83.38 193 GLY A CA 1
ATOM 1563 C C . GLY A 1 193 ? 3.577 -5.439 23.055 1.00 83.38 193 GLY A C 1
ATOM 1564 O O . GLY A 1 193 ? 4.441 -5.917 22.316 1.00 83.38 193 GLY A O 1
ATOM 1565 N N . LYS A 1 194 ? 2.309 -5.858 23.009 1.00 85.44 194 LYS A N 1
ATOM 1566 C CA . LYS A 1 194 ? 1.841 -6.919 22.120 1.00 85.44 194 LYS A CA 1
ATOM 1567 C C . LYS A 1 194 ? 1.407 -6.335 20.778 1.00 85.44 194 LYS A C 1
ATOM 1569 O O . LYS A 1 194 ? 0.687 -5.343 20.700 1.00 85.44 194 LYS A O 1
ATOM 1574 N N . VAL A 1 195 ? 1.847 -6.973 19.697 1.00 86.75 195 VAL A N 1
ATOM 1575 C CA . VAL A 1 195 ? 1.391 -6.662 18.337 1.00 86.75 195 VAL A CA 1
ATOM 1576 C C . VAL A 1 195 ? 0.125 -7.459 18.062 1.00 86.75 195 VAL A C 1
ATOM 1578 O O . VAL A 1 195 ? 0.042 -8.645 18.401 1.00 86.75 195 VAL A O 1
ATOM 1581 N N . TRP A 1 196 ? -0.862 -6.810 17.448 1.00 84.44 196 TRP A N 1
ATOM 1582 C CA . TRP A 1 196 ? -2.067 -7.496 17.003 1.00 84.44 196 TRP A CA 1
ATOM 1583 C C . TRP A 1 196 ? -1.706 -8.647 16.061 1.00 84.44 196 TRP A C 1
ATOM 1585 O O . TRP A 1 196 ? -0.936 -8.486 15.115 1.00 84.44 196 TRP A O 1
ATOM 1595 N N . GLN A 1 197 ? -2.280 -9.809 16.341 1.00 77.62 197 GLN A N 1
ATOM 1596 C CA . GLN A 1 197 ? -2.227 -10.976 15.477 1.00 77.62 197 GLN A CA 1
ATOM 1597 C C . GLN A 1 197 ? -3.650 -11.507 15.344 1.00 77.62 197 GLN A C 1
ATOM 1599 O O . GLN A 1 197 ? -4.387 -11.523 16.333 1.00 77.62 197 GLN A O 1
ATOM 1604 N N . GLU A 1 198 ? -4.019 -11.922 14.133 1.00 71.81 198 GLU A N 1
ATOM 1605 C CA . GLU A 1 198 ? -5.342 -12.443 13.788 1.00 71.81 198 GLU A CA 1
ATOM 1606 C C . GLU A 1 198 ? -5.881 -13.423 14.848 1.00 71.81 198 GLU A C 1
ATOM 1608 O O . GLU A 1 198 ? -5.384 -14.535 15.034 1.00 71.81 198 GLU A O 1
ATOM 1613 N N . GLY A 1 199 ? -6.923 -12.993 15.563 1.00 57.31 199 GLY A N 1
ATOM 1614 C CA . GLY A 1 199 ? -7.574 -13.763 16.617 1.00 57.31 199 GLY A CA 1
ATOM 1615 C C . GLY A 1 199 ? -8.812 -14.495 16.108 1.00 57.31 199 GLY A C 1
ATOM 1616 O O . GLY A 1 199 ? -9.932 -14.073 16.388 1.00 57.31 199 GLY A O 1
ATOM 1617 N N . GLY A 1 200 ? -8.629 -15.596 15.373 1.00 61.91 200 GLY A N 1
ATOM 1618 C CA . GLY A 1 200 ? -9.700 -16.567 15.105 1.00 61.91 200 GLY A CA 1
ATOM 1619 C C . GLY A 1 200 ? -10.880 -16.053 14.266 1.00 61.91 200 GLY A C 1
ATOM 1620 O O . GLY A 1 200 ? -12.023 -16.404 14.557 1.00 61.91 200 GLY A O 1
ATOM 1621 N N . GLY A 1 201 ? -10.616 -15.227 13.247 1.00 69.50 201 GLY A N 1
ATOM 1622 C CA . GLY A 1 201 ? -11.625 -14.785 12.272 1.00 69.50 201 GLY A CA 1
ATOM 1623 C C . GLY A 1 201 ? -12.496 -13.604 12.712 1.00 69.50 201 GLY A C 1
ATOM 1624 O O . GLY A 1 201 ? -13.574 -13.402 12.156 1.00 69.50 201 GLY A O 1
ATOM 1625 N N . ARG A 1 202 ? -12.066 -12.837 13.721 1.00 83.50 202 ARG A N 1
ATOM 1626 C CA . ARG A 1 202 ? -12.713 -11.578 14.122 1.00 83.50 202 ARG A CA 1
ATOM 1627 C C . ARG A 1 202 ? -11.921 -10.376 13.625 1.00 83.50 202 ARG A C 1
ATOM 1629 O O . ARG A 1 202 ? -10.694 -10.377 13.698 1.00 83.50 202 ARG A O 1
ATOM 1636 N N . ASN A 1 203 ? -12.646 -9.342 13.210 1.00 91.12 203 ASN A N 1
ATOM 1637 C CA . ASN A 1 203 ? -12.068 -8.049 12.867 1.00 91.12 203 ASN A CA 1
ATOM 1638 C C . ASN A 1 203 ? -11.387 -7.406 14.089 1.00 91.12 203 ASN A C 1
ATOM 1640 O O . ASN A 1 203 ? -11.837 -7.627 15.223 1.00 91.12 203 ASN A O 1
ATOM 1644 N N . PRO A 1 204 ? -10.314 -6.619 13.880 1.00 92.00 204 PRO A N 1
ATOM 1645 C CA . PRO A 1 204 ? -9.660 -5.892 14.955 1.00 92.00 204 PRO A CA 1
ATOM 1646 C C . PRO A 1 204 ? -10.642 -4.917 15.613 1.00 92.00 204 PRO A C 1
ATOM 1648 O O . PRO A 1 204 ? -11.501 -4.348 14.928 1.00 92.00 204 PRO A O 1
ATOM 1651 N N . PRO A 1 205 ? -10.548 -4.721 16.936 1.00 91.38 205 PRO A N 1
ATOM 1652 C CA . PRO A 1 205 ? -11.377 -3.739 17.609 1.00 91.38 205 PRO A CA 1
ATOM 1653 C C . PRO A 1 205 ? -10.923 -2.305 17.251 1.00 91.38 205 PRO A C 1
ATOM 1655 O O . PRO A 1 205 ? -9.762 -2.119 16.873 1.00 91.38 205 PRO A O 1
ATOM 1658 N N . PRO A 1 206 ? -11.792 -1.283 17.375 1.00 90.81 206 PRO A N 1
ATOM 1659 C CA . PRO A 1 206 ? -11.468 0.105 17.011 1.00 90.81 206 PRO A CA 1
ATOM 1660 C C . PRO A 1 206 ? -10.222 0.681 17.698 1.00 90.81 206 PRO A C 1
ATOM 1662 O O . PRO A 1 206 ? -9.533 1.525 17.138 1.00 90.81 206 PRO A O 1
ATOM 1665 N N . GLU A 1 207 ? -9.908 0.214 18.904 1.00 89.56 207 GLU A N 1
ATOM 1666 C CA . GLU A 1 207 ? -8.751 0.632 19.695 1.00 89.56 207 GLU A CA 1
ATOM 1667 C C . GLU A 1 207 ? -7.439 -0.089 19.341 1.00 89.56 207 GLU A C 1
ATOM 1669 O O . GLU A 1 207 ? -6.421 0.119 20.009 1.00 89.56 207 GLU A O 1
ATOM 1674 N N . ALA A 1 208 ? -7.437 -0.963 18.330 1.00 92.19 208 ALA A N 1
ATOM 1675 C CA . ALA A 1 208 ? -6.244 -1.708 17.960 1.00 92.19 208 ALA A CA 1
ATOM 1676 C C . ALA A 1 208 ? -5.101 -0.761 17.544 1.00 92.19 208 ALA A C 1
ATOM 1678 O O . ALA A 1 208 ? -5.259 0.103 16.689 1.00 92.19 208 ALA A O 1
ATOM 1679 N N . ALA A 1 209 ? -3.907 -0.961 18.112 1.00 93.25 209 ALA A N 1
ATOM 1680 C CA . ALA A 1 209 ? -2.768 -0.041 17.962 1.00 93.25 209 ALA A CA 1
ATOM 1681 C C . ALA A 1 209 ? -2.238 0.118 16.517 1.00 93.25 209 ALA A C 1
ATOM 1683 O O . ALA A 1 209 ? -1.525 1.081 16.197 1.00 93.25 209 ALA A O 1
ATOM 1684 N N . HIS A 1 210 ? -2.577 -0.832 15.643 1.00 94.06 210 HIS A N 1
ATOM 1685 C CA . HIS A 1 210 ? -2.249 -0.789 14.222 1.00 94.06 210 HIS A CA 1
ATOM 1686 C C . HIS A 1 210 ? -3.266 0.003 13.390 1.00 94.06 210 HIS A C 1
ATOM 1688 O O . HIS A 1 210 ? -3.006 0.204 12.213 1.00 94.06 210 HIS A O 1
ATOM 1694 N N . LEU A 1 211 ? -4.369 0.490 13.964 1.00 95.06 211 LEU A N 1
ATOM 1695 C CA . LEU A 1 211 ? -5.344 1.331 13.270 1.00 95.06 211 LEU A CA 1
ATOM 1696 C C . LEU A 1 211 ? -5.089 2.820 13.540 1.00 95.06 211 LEU A C 1
ATOM 1698 O O . LEU A 1 211 ? -4.573 3.217 14.590 1.00 95.06 211 LEU A O 1
ATOM 1702 N N . VAL A 1 212 ? -5.430 3.656 12.564 1.00 94.06 212 VAL A N 1
ATOM 1703 C CA . VAL A 1 212 ? -5.518 5.107 12.723 1.00 94.06 212 VAL A CA 1
ATOM 1704 C C . VAL A 1 212 ? -6.779 5.419 13.522 1.00 94.06 212 VAL A C 1
ATOM 1706 O O . VAL A 1 212 ? -7.872 4.981 13.175 1.00 94.06 212 VAL A O 1
ATOM 1709 N N . VAL A 1 213 ? -6.626 6.197 14.591 1.00 88.75 213 VAL A N 1
ATOM 1710 C CA . VAL A 1 213 ? -7.758 6.632 15.413 1.00 88.75 213 VAL A CA 1
ATOM 1711 C C . VAL A 1 213 ? -8.578 7.664 14.642 1.00 88.75 213 VAL A C 1
ATOM 1713 O O . VAL A 1 213 ? -8.046 8.686 14.207 1.00 88.75 213 VAL A O 1
ATOM 1716 N N . THR A 1 214 ? -9.876 7.410 14.509 1.00 87.25 214 THR A N 1
ATOM 1717 C CA . THR A 1 214 ? -10.846 8.342 13.931 1.00 87.25 214 THR A CA 1
ATOM 1718 C C . THR A 1 214 ? -11.314 9.353 14.975 1.00 87.25 214 THR A C 1
ATOM 1720 O O . THR A 1 214 ? -11.365 9.071 16.174 1.00 87.25 214 THR A O 1
ATOM 1723 N N . THR A 1 215 ? -11.650 10.566 14.534 1.00 89.94 215 THR A N 1
ATOM 1724 C CA . THR A 1 215 ? -12.280 11.573 15.398 1.00 89.94 215 THR A CA 1
ATOM 1725 C C . THR A 1 215 ? -13.795 11.579 15.183 1.00 89.94 215 THR A C 1
ATOM 1727 O O . THR A 1 215 ? -14.256 11.270 14.081 1.00 89.94 215 THR A O 1
ATOM 1730 N N . PRO A 1 216 ? -14.594 12.001 16.182 1.00 89.69 216 PRO A N 1
ATOM 1731 C CA . PRO A 1 216 ? -16.040 12.151 16.007 1.00 89.69 216 PRO A CA 1
ATOM 1732 C C . PRO A 1 216 ? -16.424 13.092 14.855 1.00 89.69 216 PRO A C 1
ATOM 1734 O O . PRO A 1 216 ? -17.464 12.914 14.228 1.00 89.69 216 PRO A O 1
ATOM 1737 N N . GLU A 1 217 ? -15.582 14.086 14.563 1.00 92.44 217 GLU A N 1
ATOM 1738 C CA . GLU A 1 217 ? -15.767 15.011 13.443 1.00 92.44 217 GLU A CA 1
ATOM 1739 C C . GLU A 1 217 ? -15.598 14.307 12.090 1.00 92.44 217 GLU A C 1
ATOM 1741 O O . GLU A 1 217 ? -16.478 14.407 11.236 1.00 92.44 217 GLU A O 1
ATOM 1746 N N . ILE A 1 218 ? -14.527 13.521 11.922 1.00 90.50 218 ILE A N 1
ATOM 1747 C CA . ILE A 1 218 ? -14.308 12.707 10.715 1.00 90.50 218 ILE A CA 1
ATOM 1748 C C . ILE A 1 218 ? -15.465 11.721 10.536 1.00 90.50 218 ILE A C 1
ATOM 1750 O O . ILE A 1 218 ? -16.014 11.580 9.444 1.00 90.50 218 ILE A O 1
ATOM 1754 N N . GLU A 1 219 ? -15.904 11.082 11.620 1.00 86.88 219 GLU A N 1
ATOM 1755 C CA . GLU A 1 219 ? -17.024 10.150 11.571 1.00 86.88 219 GLU A CA 1
ATOM 1756 C C . GLU A 1 219 ? -18.356 10.806 11.200 1.00 86.88 219 GLU A C 1
ATOM 1758 O O . GLU A 1 219 ? -19.222 10.136 10.631 1.00 86.88 219 GLU A O 1
ATOM 1763 N N . ALA A 1 220 ? -18.554 12.079 11.535 1.00 89.25 220 ALA A N 1
ATOM 1764 C CA . ALA A 1 220 ? -19.760 12.818 11.181 1.00 89.25 220 ALA A CA 1
ATOM 1765 C C . ALA A 1 220 ? -19.761 13.269 9.713 1.00 89.25 220 ALA A C 1
ATOM 1767 O O . ALA A 1 220 ? -20.833 13.357 9.113 1.00 89.25 220 ALA A O 1
ATOM 1768 N N . LEU A 1 221 ? -18.583 13.543 9.145 1.00 91.88 221 LEU A N 1
ATOM 1769 C CA . LEU A 1 221 ? -18.425 14.045 7.779 1.00 91.88 221 LEU A CA 1
ATOM 1770 C C . LEU A 1 221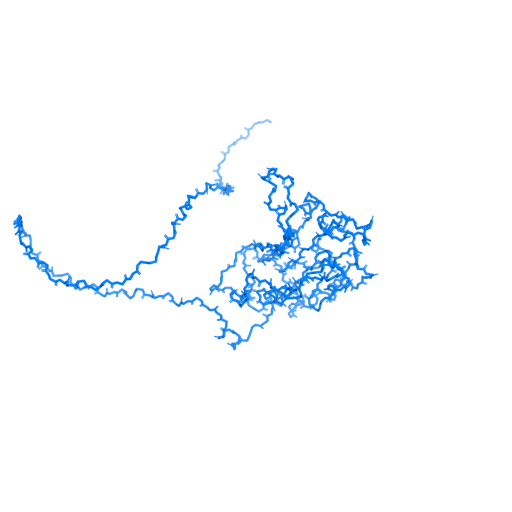 ? -18.297 12.937 6.729 1.00 91.88 221 LEU A C 1
ATOM 1772 O O . LEU A 1 221 ? -18.628 13.172 5.567 1.00 91.88 221 LEU A O 1
ATOM 1776 N N . GLN A 1 222 ? -17.836 11.740 7.108 1.00 88.88 222 GLN A N 1
ATOM 1777 C CA . GLN A 1 222 ? -17.664 10.659 6.139 1.00 88.88 222 GLN A CA 1
ATOM 1778 C C . GLN A 1 222 ? -19.004 10.201 5.520 1.00 88.88 222 GLN A C 1
ATOM 1780 O O . GLN A 1 222 ? -20.024 10.122 6.220 1.00 88.88 222 GLN A O 1
ATOM 1785 N N . PRO A 1 223 ? -19.024 9.828 4.227 1.00 90.69 223 PRO A N 1
ATOM 1786 C CA . PRO A 1 223 ? -20.206 9.273 3.580 1.00 90.69 223 PRO A CA 1
ATOM 1787 C C . PRO A 1 223 ? -20.670 7.979 4.261 1.00 90.69 223 PRO A C 1
ATOM 1789 O O . PRO A 1 223 ? -19.929 7.006 4.375 1.00 90.69 223 PRO A O 1
ATOM 1792 N N . LYS A 1 224 ? -21.934 7.942 4.695 1.00 87.38 224 LYS A N 1
ATOM 1793 C CA . LYS A 1 224 ? -22.544 6.775 5.352 1.00 87.38 224 LYS A CA 1
ATOM 1794 C C . LYS A 1 224 ? -23.778 6.296 4.601 1.00 87.38 224 LYS A C 1
ATOM 1796 O O . LYS A 1 224 ? -24.460 7.053 3.913 1.00 87.38 224 LYS A O 1
ATOM 1801 N N . SER A 1 225 ? -24.084 5.008 4.756 1.00 83.56 225 SER A N 1
ATOM 1802 C CA . SER A 1 225 ? -25.325 4.445 4.214 1.00 83.56 225 SER A CA 1
ATOM 1803 C C . SER A 1 225 ? -26.538 5.107 4.875 1.00 83.56 225 SER A C 1
ATOM 1805 O O . SER A 1 225 ? -26.523 5.284 6.095 1.00 83.56 225 SER A O 1
ATOM 1807 N N . PRO A 1 226 ? -27.610 5.414 4.126 1.00 83.00 226 PRO A N 1
ATOM 1808 C CA . PRO A 1 226 ? -28.857 5.867 4.723 1.00 83.00 226 PRO A CA 1
ATOM 1809 C C . PRO A 1 226 ? -29.384 4.843 5.741 1.00 83.00 226 PRO A C 1
ATOM 1811 O O . PRO A 1 226 ? -29.262 3.636 5.503 1.00 83.00 226 PRO A O 1
ATOM 1814 N N . PRO A 1 227 ? -30.000 5.286 6.851 1.00 80.06 227 PRO A N 1
ATOM 1815 C CA . PRO A 1 227 ? -30.609 4.371 7.806 1.00 80.06 227 PRO A CA 1
ATOM 1816 C C . PRO A 1 227 ? -31.706 3.548 7.122 1.00 80.06 227 PRO A C 1
ATOM 1818 O O . PRO A 1 227 ? -32.533 4.084 6.377 1.00 80.06 227 PRO A O 1
ATOM 1821 N N . GLN A 1 228 ? -31.731 2.237 7.381 1.00 77.75 228 GLN A N 1
ATOM 1822 C CA . GLN A 1 228 ? -32.827 1.391 6.917 1.00 77.75 228 GLN A CA 1
ATOM 1823 C C . GLN A 1 228 ? -34.123 1.894 7.559 1.00 77.75 228 GLN A C 1
ATOM 1825 O O . GLN A 1 228 ? -34.235 1.967 8.784 1.00 77.75 228 GLN A O 1
ATOM 1830 N N . LYS A 1 229 ? -35.114 2.267 6.739 1.00 68.06 229 LYS A N 1
ATOM 1831 C CA . LYS A 1 229 ? -36.460 2.544 7.245 1.00 68.06 229 LYS A CA 1
ATOM 1832 C C . LYS A 1 229 ? -36.956 1.256 7.892 1.00 68.06 229 LYS A C 1
ATOM 1834 O O . LYS A 1 229 ? -37.276 0.310 7.175 1.00 68.06 229 LYS A O 1
ATOM 1839 N N . ASN A 1 230 ? -37.047 1.225 9.221 1.00 61.19 230 ASN A N 1
ATOM 1840 C CA . ASN A 1 230 ? -37.885 0.241 9.888 1.00 61.19 230 ASN A CA 1
ATOM 1841 C C . ASN A 1 230 ? -39.254 0.344 9.218 1.00 61.19 230 ASN A C 1
ATOM 1843 O O . ASN A 1 230 ? -39.899 1.394 9.293 1.00 61.19 230 ASN A O 1
ATOM 1847 N N . GLN A 1 231 ? -39.684 -0.719 8.533 1.00 58.44 231 GLN A N 1
ATOM 1848 C CA . GLN A 1 231 ? -41.102 -0.922 8.297 1.00 58.44 231 GLN A CA 1
ATOM 1849 C C . GLN A 1 231 ? -41.713 -0.971 9.692 1.00 58.44 231 GLN A C 1
ATOM 1851 O O . GLN A 1 231 ? -41.666 -1.997 10.366 1.00 58.44 231 GLN A O 1
ATOM 1856 N N . GLN A 1 232 ? -42.195 0.179 10.165 1.00 54.53 232 GLN A N 1
ATOM 1857 C CA . GLN A 1 232 ? -43.134 0.224 11.264 1.00 54.53 232 GLN A CA 1
ATOM 1858 C C . GLN A 1 232 ? -44.194 -0.799 10.892 1.00 54.53 232 GLN A C 1
ATOM 1860 O O . GLN A 1 232 ? -44.863 -0.651 9.866 1.00 54.53 232 GLN A O 1
ATOM 1865 N N . GLN A 1 233 ? -44.266 -1.875 11.674 1.00 54.09 233 GLN A N 1
ATOM 1866 C CA . GLN A 1 233 ? -45.426 -2.741 11.686 1.00 54.09 233 GLN A CA 1
ATOM 1867 C C . GLN A 1 233 ? -46.613 -1.805 11.881 1.00 54.09 233 GLN A C 1
ATOM 1869 O O . GLN A 1 233 ? -46.830 -1.276 12.970 1.00 54.09 233 GLN A O 1
ATOM 1874 N N . GLN A 1 234 ? -47.318 -1.526 10.786 1.00 49.97 234 GLN A N 1
ATOM 1875 C CA . GLN A 1 234 ? -48.656 -0.972 10.840 1.00 49.97 234 GLN A CA 1
ATOM 1876 C C . GLN A 1 234 ? -49.418 -1.901 11.790 1.00 49.97 234 GLN A C 1
ATOM 1878 O O . GLN A 1 234 ? -49.426 -3.113 11.540 1.00 49.97 234 GLN A O 1
ATOM 1883 N N . PRO A 1 235 ? -49.983 -1.406 12.902 1.00 44.84 235 PRO A N 1
ATOM 1884 C CA . PRO A 1 235 ? -50.819 -2.250 13.728 1.00 44.84 235 PRO A CA 1
ATOM 1885 C C . PRO A 1 235 ? -51.960 -2.738 12.839 1.00 44.84 235 PRO A C 1
ATOM 1887 O O . PRO A 1 235 ? -52.728 -1.941 12.301 1.00 44.84 235 PRO A O 1
ATOM 1890 N N . MET A 1 236 ? -52.021 -4.053 12.635 1.00 51.41 236 MET A N 1
ATOM 1891 C CA . MET A 1 236 ? -53.143 -4.701 11.967 1.00 51.41 236 MET A CA 1
ATOM 1892 C C . MET A 1 236 ? -54.433 -4.255 12.674 1.00 51.41 236 MET A C 1
ATOM 1894 O O . MET A 1 236 ? -54.495 -4.343 13.906 1.00 51.41 236 MET A O 1
ATOM 1898 N N . PRO A 1 237 ? -55.461 -3.777 11.951 1.00 54.41 237 PRO A N 1
ATOM 1899 C CA . PRO A 1 237 ? -56.738 -3.472 12.577 1.00 54.41 237 PRO A CA 1
ATOM 1900 C C . PRO A 1 237 ? -57.347 -4.768 13.142 1.00 54.41 237 PRO A C 1
ATOM 1902 O O . PRO A 1 237 ? -57.128 -5.846 12.577 1.00 54.41 237 PRO A O 1
ATOM 1905 N N . PRO A 1 238 ? -58.082 -4.704 14.267 1.00 51.31 238 PRO A N 1
ATOM 1906 C CA . PRO A 1 238 ? -58.578 -5.900 14.925 1.00 51.31 238 PRO A CA 1
ATOM 1907 C C . PRO A 1 238 ? -59.565 -6.639 14.017 1.00 51.31 238 PRO A C 1
ATOM 1909 O O . PRO A 1 238 ? -60.431 -6.034 13.383 1.00 51.31 238 PRO A O 1
ATOM 1912 N N . LEU A 1 239 ? -59.412 -7.964 13.978 1.00 44.91 239 LEU A N 1
ATOM 1913 C CA . LEU A 1 239 ? -60.307 -8.915 13.325 1.00 44.91 239 LEU A CA 1
ATOM 1914 C C . LEU A 1 239 ? -61.757 -8.668 13.761 1.00 44.91 239 LEU A C 1
ATOM 1916 O O . LEU A 1 239 ? -62.152 -9.005 14.877 1.00 44.91 239 LEU A O 1
ATOM 1920 N N . GLY A 1 240 ? -62.558 -8.103 12.859 1.00 40.06 240 GLY A N 1
ATOM 1921 C CA . GLY A 1 240 ? -64.008 -8.137 12.967 1.00 40.06 240 GLY A CA 1
ATOM 1922 C C . GLY A 1 240 ? -64.506 -9.559 12.721 1.00 40.06 240 GLY A C 1
ATOM 1923 O O . GLY A 1 240 ? -64.271 -10.126 11.654 1.00 40.06 240 GLY A O 1
ATOM 1924 N N . LEU A 1 241 ? -65.202 -10.130 13.705 1.00 45.47 241 LEU A N 1
ATOM 1925 C CA . LEU A 1 241 ? -66.059 -11.299 13.518 1.00 45.47 241 LEU A CA 1
ATOM 1926 C C . LEU A 1 241 ? -67.122 -10.956 12.461 1.00 45.47 241 LEU A C 1
ATOM 1928 O O . LEU A 1 241 ? -67.983 -10.110 12.697 1.00 45.47 241 LEU A O 1
ATOM 1932 N N . GLY A 1 242 ? -67.064 -11.612 11.303 1.00 35.00 242 GLY A N 1
ATOM 1933 C CA . GLY A 1 242 ? -68.002 -11.407 10.204 1.00 35.00 242 GLY A CA 1
ATOM 1934 C C . GLY A 1 242 ? -68.188 -12.688 9.402 1.00 35.00 242 GLY A C 1
ATOM 1935 O O . GLY A 1 242 ? -67.231 -13.299 8.945 1.00 35.00 242 GLY A O 1
ATOM 1936 N N . ASN A 1 243 ? -69.442 -13.101 9.312 1.00 34.78 243 ASN A N 1
ATOM 1937 C CA . ASN A 1 243 ? -69.942 -14.428 8.988 1.00 34.78 243 ASN A CA 1
ATOM 1938 C C . ASN A 1 243 ? -69.809 -14.819 7.498 1.00 34.78 243 ASN A C 1
ATOM 1940 O O . ASN A 1 243 ? -69.779 -13.965 6.615 1.00 34.78 243 ASN A O 1
ATOM 1944 N N . SER A 1 244 ? -69.827 -16.130 7.240 1.00 34.94 244 SER A N 1
ATOM 1945 C CA . SER A 1 244 ? -69.943 -16.781 5.926 1.00 34.94 244 SER A CA 1
ATOM 1946 C C . SER A 1 244 ? -71.018 -16.189 5.002 1.00 34.94 244 SER A C 1
ATOM 1948 O O . SER A 1 244 ? -72.141 -15.938 5.437 1.00 34.94 244 SER A O 1
ATOM 1950 N N . GLY A 1 245 ? -70.729 -16.119 3.695 1.00 31.83 245 GLY A N 1
ATOM 1951 C CA . GLY A 1 245 ? -71.747 -15.873 2.666 1.00 31.83 245 GLY A CA 1
ATOM 1952 C C . GLY A 1 245 ? -71.224 -15.873 1.225 1.00 31.83 245 GLY A C 1
ATOM 1953 O O . GLY A 1 245 ?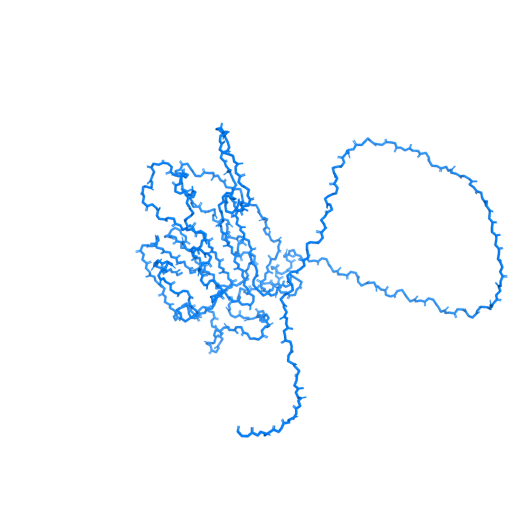 -70.611 -14.913 0.777 1.00 31.83 245 GLY A O 1
ATOM 1954 N N . ASN A 1 246 ? -71.506 -16.955 0.493 1.00 33.28 246 ASN A N 1
ATOM 1955 C CA . ASN A 1 246 ? -71.350 -17.108 -0.961 1.00 33.28 246 ASN A CA 1
ATOM 1956 C C . ASN A 1 246 ? -72.023 -15.982 -1.777 1.00 33.28 246 ASN A C 1
ATOM 1958 O O . ASN A 1 246 ? -73.174 -15.666 -1.501 1.00 33.28 246 ASN A O 1
ATOM 1962 N N . ASN A 1 247 ? -71.382 -15.529 -2.868 1.00 33.12 247 ASN A N 1
ATOM 1963 C CA . ASN A 1 247 ? -71.813 -15.663 -4.284 1.00 33.12 247 ASN A CA 1
ATOM 1964 C C . ASN A 1 247 ? -71.386 -14.493 -5.207 1.00 33.12 247 ASN A C 1
ATOM 1966 O O . ASN A 1 247 ? -71.796 -13.357 -5.031 1.00 33.12 247 ASN A O 1
ATOM 1970 N N . ARG A 1 248 ? -70.682 -14.874 -6.285 1.00 32.03 248 ARG A N 1
ATOM 1971 C CA . ARG A 1 248 ? -70.893 -14.549 -7.719 1.00 32.03 248 ARG A CA 1
ATOM 1972 C C . ARG A 1 248 ? -71.087 -13.093 -8.220 1.00 32.03 248 ARG A C 1
ATOM 1974 O O . ARG A 1 248 ? -72.139 -12.500 -8.048 1.00 32.03 248 ARG A O 1
ATOM 1981 N N . ARG A 1 249 ? -70.192 -12.779 -9.179 1.00 31.34 249 ARG A N 1
ATOM 1982 C CA . ARG A 1 249 ? -70.408 -12.254 -10.560 1.00 31.34 249 ARG A CA 1
ATOM 1983 C C . ARG A 1 249 ? -70.624 -10.741 -10.815 1.00 31.34 249 ARG A C 1
ATOM 1985 O O . ARG A 1 249 ? -71.715 -10.226 -10.657 1.00 31.34 249 ARG A O 1
ATOM 1992 N N . ASN A 1 250 ? -69.611 -10.192 -11.501 1.00 27.50 250 ASN A N 1
ATOM 1993 C CA . ASN A 1 250 ? -69.614 -9.668 -12.887 1.00 27.50 250 ASN A CA 1
ATOM 1994 C C . ASN A 1 250 ? -70.005 -8.202 -13.210 1.00 27.50 250 ASN A C 1
ATOM 1996 O O . ASN A 1 250 ? -71.092 -7.733 -12.902 1.00 27.50 250 ASN A O 1
ATOM 2000 N N . SER A 1 251 ? -69.144 -7.633 -14.074 1.00 26.61 251 SER A N 1
ATOM 2001 C CA . SER A 1 251 ? -69.376 -6.739 -15.233 1.00 26.61 251 SER A CA 1
ATOM 2002 C C . SER A 1 251 ? -69.601 -5.221 -15.104 1.00 26.61 251 SER A C 1
ATOM 2004 O O . SER A 1 251 ? -70.530 -4.766 -14.449 1.00 26.61 251 SER A O 1
ATOM 2006 N N . SER A 1 252 ? -68.863 -4.520 -15.992 1.00 26.75 252 SER A N 1
ATOM 2007 C CA . SER A 1 252 ? -69.107 -3.206 -16.642 1.00 26.75 252 SER A CA 1
ATOM 2008 C C . SER A 1 252 ? -68.863 -1.951 -15.780 1.00 26.75 252 SER A C 1
ATOM 2010 O O . SER A 1 252 ? -69.116 -1.988 -14.589 1.00 26.75 252 SER A O 1
ATOM 2012 N N . ASN A 1 253 ? -68.365 -0.800 -16.252 1.00 28.67 253 ASN A N 1
ATOM 2013 C CA . ASN A 1 253 ? -68.096 -0.251 -17.588 1.00 28.67 253 ASN A CA 1
ATOM 2014 C C . ASN A 1 253 ? -67.119 0.954 -17.448 1.00 28.67 253 ASN A C 1
ATOM 2016 O O . ASN A 1 253 ? -67.132 1.636 -16.426 1.00 28.67 253 ASN A O 1
ATOM 2020 N N . SER A 1 254 ? -66.314 1.221 -18.481 1.00 32.94 254 SER A N 1
ATOM 2021 C CA . SER A 1 254 ? -65.441 2.405 -18.713 1.00 32.94 254 SER A CA 1
ATOM 2022 C C . SER A 1 254 ? -66.270 3.725 -18.873 1.00 32.94 254 SER A C 1
ATOM 2024 O O . SER A 1 254 ? -67.492 3.588 -18.949 1.00 32.94 254 SER A O 1
ATOM 2026 N N . PRO A 1 255 ? -65.726 4.977 -18.998 1.00 41.00 255 PRO A N 1
ATOM 2027 C CA . PRO A 1 255 ? -64.465 5.341 -19.659 1.00 41.00 255 PRO A CA 1
ATOM 2028 C C . PRO A 1 255 ? -63.607 6.488 -19.071 1.00 41.00 255 PRO A C 1
ATOM 2030 O O . PRO A 1 255 ? -63.926 7.173 -18.105 1.00 41.00 255 PRO A O 1
ATOM 2033 N N . GLN A 1 256 ? -62.467 6.613 -19.748 1.00 29.64 256 GLN A N 1
ATOM 2034 C CA . GLN A 1 256 ? -61.343 7.531 -19.632 1.00 29.64 256 GLN A CA 1
ATOM 2035 C C . GLN A 1 256 ? -61.721 9.015 -19.719 1.00 29.64 256 GLN A C 1
ATOM 2037 O O . GLN A 1 256 ? -62.564 9.397 -20.529 1.00 29.64 256 GLN A O 1
ATOM 2042 N N . ASN A 1 257 ? -60.968 9.855 -19.002 1.00 26.84 257 ASN A N 1
ATOM 2043 C CA . ASN A 1 257 ? -60.613 11.187 -19.485 1.00 26.84 257 ASN A CA 1
ATOM 2044 C C . ASN A 1 257 ? -59.297 11.655 -18.836 1.00 26.84 257 ASN A C 1
ATOM 2046 O O . ASN A 1 257 ? -59.282 12.062 -17.676 1.00 26.84 257 ASN A O 1
ATOM 2050 N N . SER A 1 258 ? -58.192 11.606 -19.576 1.00 29.30 258 SER A N 1
ATOM 2051 C CA . SER A 1 258 ? -57.009 12.419 -19.283 1.00 29.30 258 SER A CA 1
ATOM 2052 C C . SER A 1 258 ? -56.236 12.685 -20.573 1.00 29.30 258 SER A C 1
ATOM 2054 O O . SER A 1 258 ? -55.686 11.790 -21.211 1.00 29.30 258 SER A O 1
ATOM 2056 N N . LEU A 1 259 ? -56.278 13.958 -20.961 1.00 28.61 259 LEU A N 1
ATOM 2057 C CA . LEU A 1 259 ? -55.552 14.566 -22.065 1.00 28.61 259 LEU A CA 1
ATOM 2058 C C . LEU A 1 259 ? -54.038 14.452 -21.857 1.00 28.61 259 LEU A C 1
ATOM 2060 O O . LEU A 1 259 ? -53.519 14.693 -20.768 1.00 28.61 259 LEU A O 1
ATOM 2064 N N . ALA A 1 260 ? -53.363 14.101 -22.946 1.00 26.53 260 ALA A N 1
ATOM 2065 C CA . ALA A 1 260 ? -51.922 14.010 -23.079 1.00 26.53 260 ALA A CA 1
ATOM 2066 C C . ALA A 1 260 ? -51.254 15.396 -23.122 1.00 26.53 260 ALA A C 1
ATOM 2068 O O . ALA A 1 260 ? -51.750 16.311 -23.778 1.00 26.53 260 ALA A O 1
ATOM 2069 N N . ILE A 1 261 ? -50.076 15.504 -22.505 1.00 30.36 261 ILE A N 1
ATOM 2070 C CA . ILE A 1 261 ? -49.044 16.482 -22.864 1.00 30.36 261 ILE A CA 1
ATOM 2071 C C . ILE A 1 261 ? -47.805 15.671 -23.253 1.00 30.36 261 ILE A C 1
ATOM 2073 O O . ILE A 1 261 ? -47.253 14.937 -22.435 1.00 30.36 261 ILE A O 1
ATOM 2077 N N . MET A 1 262 ? -47.426 15.763 -24.530 1.00 27.98 262 MET A N 1
ATOM 2078 C CA . MET A 1 262 ? -46.230 15.152 -25.114 1.00 27.98 262 MET A CA 1
ATOM 2079 C C . MET A 1 262 ? -44.999 16.016 -24.811 1.00 27.98 262 MET A C 1
ATOM 2081 O O . MET A 1 262 ? -45.017 17.222 -25.049 1.00 27.98 262 MET A O 1
ATOM 2085 N N . GLY A 1 263 ? -43.924 15.383 -24.343 1.00 31.08 263 GLY A N 1
ATOM 2086 C CA . GLY A 1 263 ? -42.553 15.899 -24.362 1.00 31.08 263 GLY A CA 1
ATOM 2087 C C . GLY A 1 263 ? -41.647 14.870 -25.059 1.00 31.08 263 GLY A C 1
ATOM 2088 O O . GLY A 1 263 ? -41.952 13.679 -24.976 1.00 31.08 263 GLY A O 1
ATOM 2089 N N . PRO A 1 264 ? -40.610 15.296 -25.802 1.00 35.28 264 PRO A N 1
ATOM 2090 C CA . PRO A 1 264 ? -39.938 14.450 -26.784 1.00 35.28 264 PRO A CA 1
ATOM 2091 C C . PRO A 1 264 ? -38.970 13.431 -26.170 1.00 35.28 264 PRO A C 1
ATOM 2093 O O . PRO A 1 264 ? -38.346 13.665 -25.137 1.00 35.28 264 PRO A O 1
ATOM 2096 N N . GLU A 1 265 ? -38.871 12.304 -26.870 1.00 25.78 265 GLU A N 1
ATOM 2097 C CA . GLU A 1 265 ? -38.091 11.110 -26.562 1.00 25.78 265 GLU A CA 1
ATOM 2098 C C . GLU A 1 265 ? -36.577 11.367 -26.520 1.00 25.78 265 GLU A C 1
ATOM 2100 O O . GLU A 1 265 ? -35.995 11.926 -27.451 1.00 25.78 265 GLU A O 1
ATOM 2105 N N . THR A 1 266 ? -35.922 10.844 -25.484 1.00 28.84 266 THR A N 1
ATOM 2106 C CA . THR A 1 266 ? -34.506 10.468 -25.520 1.00 28.84 266 THR A CA 1
ATOM 2107 C C . THR A 1 266 ? -34.397 8.967 -25.271 1.00 28.84 266 THR A C 1
ATOM 2109 O O . THR A 1 266 ? -34.727 8.446 -24.209 1.00 28.84 266 THR A O 1
ATOM 2112 N N . THR A 1 267 ? -33.960 8.270 -26.312 1.00 31.16 267 THR A N 1
ATOM 2113 C CA . THR A 1 267 ? -33.655 6.840 -26.375 1.00 31.16 267 THR A CA 1
ATOM 2114 C C . THR A 1 267 ? -32.639 6.417 -25.312 1.00 31.16 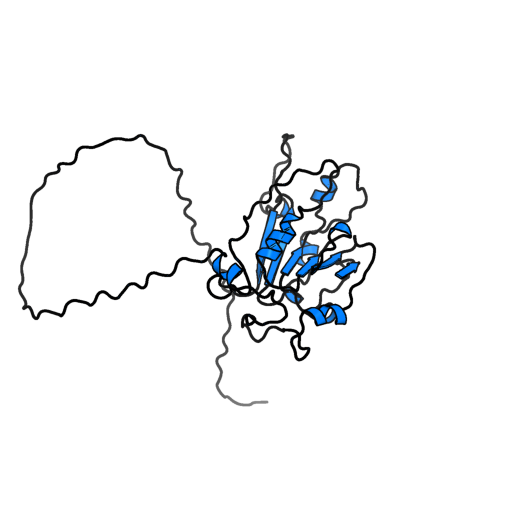267 THR A C 1
ATOM 2116 O O . THR A 1 267 ? -31.495 6.870 -25.325 1.00 31.16 267 THR A O 1
ATOM 2119 N N . THR A 1 268 ? -33.034 5.498 -24.433 1.00 32.16 268 THR A N 1
ATOM 2120 C CA . THR A 1 268 ? -32.143 4.723 -23.559 1.00 32.16 268 THR A CA 1
ATOM 2121 C C . THR A 1 268 ? -31.589 3.500 -24.307 1.00 32.16 268 THR A C 1
ATOM 2123 O O . THR A 1 268 ? -32.358 2.806 -24.977 1.00 32.16 268 THR A O 1
ATOM 2126 N N . PRO A 1 269 ? -30.284 3.170 -24.214 1.00 32.09 269 PRO A N 1
ATOM 2127 C CA . PRO A 1 269 ? -29.786 1.877 -24.666 1.00 32.09 269 PRO A CA 1
ATOM 2128 C C . PRO A 1 269 ? -30.092 0.772 -23.646 1.00 32.09 269 PRO A C 1
ATOM 2130 O O . PRO A 1 269 ? -30.276 1.015 -22.454 1.00 32.09 269 PRO A O 1
ATOM 2133 N N . ALA A 1 270 ? -30.145 -0.452 -24.163 1.00 32.31 270 ALA A N 1
ATOM 2134 C CA . ALA A 1 270 ? -30.649 -1.656 -23.523 1.00 32.31 270 ALA A CA 1
ATOM 2135 C C . ALA A 1 270 ? -29.905 -2.106 -22.249 1.00 32.31 270 ALA A C 1
ATOM 2137 O O . ALA A 1 270 ? -28.683 -2.023 -22.132 1.00 32.31 270 ALA A O 1
ATOM 2138 N N . HIS A 1 271 ? -30.692 -2.689 -21.341 1.00 26.62 271 HIS A N 1
ATOM 2139 C CA . HIS A 1 271 ? -30.258 -3.468 -20.186 1.00 26.62 271 HIS A CA 1
ATOM 2140 C C . HIS A 1 271 ? -29.316 -4.610 -20.590 1.00 26.62 271 HIS A C 1
ATOM 2142 O O . HIS A 1 271 ? -29.689 -5.494 -21.363 1.00 26.62 271 HIS A O 1
ATOM 2148 N N . TRP A 1 272 ? -28.127 -4.644 -19.989 1.00 26.66 272 TRP A N 1
ATOM 2149 C CA . TRP A 1 272 ? -27.293 -5.839 -19.971 1.00 26.66 272 TRP A CA 1
ATOM 2150 C C . TRP A 1 272 ? -27.829 -6.785 -18.896 1.00 26.66 272 TRP A C 1
ATOM 2152 O O . TRP A 1 272 ? -27.744 -6.522 -17.698 1.00 26.66 272 TRP A O 1
ATOM 2162 N N . ASN A 1 273 ? -28.435 -7.876 -19.353 1.00 27.48 273 ASN A N 1
ATOM 2163 C CA . ASN A 1 273 ? -28.836 -9.003 -18.524 1.00 27.48 273 ASN A CA 1
ATOM 2164 C C . ASN A 1 273 ? -27.576 -9.805 -18.163 1.00 27.48 273 ASN A C 1
ATOM 2166 O O . ASN A 1 273 ? -27.094 -10.606 -18.965 1.00 27.48 273 ASN A O 1
ATOM 2170 N N . SER A 1 274 ? -27.041 -9.612 -16.960 1.00 29.69 274 SER A N 1
ATOM 2171 C CA . SER A 1 274 ? -26.012 -10.500 -16.414 1.00 29.69 274 SER A CA 1
ATOM 2172 C C . SER A 1 274 ? -26.681 -11.771 -15.895 1.00 29.69 274 SER A C 1
ATOM 2174 O O . SER A 1 274 ? -27.318 -11.770 -14.843 1.00 29.69 274 SER A O 1
ATOM 2176 N N . SER A 1 275 ? -26.556 -12.866 -16.646 1.00 30.72 275 SER A N 1
ATOM 2177 C CA . SER A 1 275 ? -26.829 -14.203 -16.112 1.00 30.72 275 SER A CA 1
ATOM 2178 C C . SER A 1 275 ? -25.753 -14.555 -15.074 1.00 30.72 275 SER A C 1
ATOM 2180 O O . SER A 1 275 ? -24.577 -14.275 -15.320 1.00 30.72 275 SER A O 1
ATOM 2182 N N . PRO A 1 276 ? -26.104 -15.163 -13.929 1.00 30.67 276 PRO A N 1
ATOM 2183 C CA . PRO A 1 276 ? -25.128 -15.526 -12.911 1.00 30.67 276 PRO A CA 1
ATOM 2184 C C . PRO A 1 276 ? -24.257 -16.677 -13.423 1.00 30.67 276 PRO A C 1
ATOM 2186 O O . PRO A 1 276 ? -24.763 -17.754 -13.746 1.00 30.67 276 PRO A O 1
ATOM 2189 N N . MET A 1 277 ? -22.943 -16.457 -13.494 1.00 28.88 277 MET A N 1
ATOM 2190 C CA . MET A 1 277 ? -22.001 -17.558 -13.653 1.00 28.88 277 MET A CA 1
ATOM 2191 C C . MET A 1 277 ? -21.992 -18.409 -12.382 1.00 28.88 277 MET A C 1
ATOM 2193 O O . MET A 1 277 ? -21.967 -17.915 -11.255 1.00 28.88 277 MET A O 1
ATOM 2197 N N . VAL A 1 278 ? -22.077 -19.711 -12.622 1.00 32.91 278 VAL A N 1
ATOM 2198 C CA . VAL A 1 278 ? -22.158 -20.799 -11.656 1.00 32.91 278 VAL A CA 1
ATOM 2199 C C . VAL A 1 278 ? -20.941 -20.782 -10.730 1.00 32.91 278 VAL A C 1
ATOM 2201 O O . VAL A 1 278 ? -19.803 -20.658 -11.175 1.00 32.91 278 VAL A O 1
ATOM 2204 N N . GLY A 1 279 ? -21.214 -20.886 -9.429 1.00 28.28 279 GLY A N 1
ATOM 2205 C CA . GLY A 1 279 ? -20.248 -20.698 -8.358 1.00 28.28 279 GLY A CA 1
ATOM 2206 C C . GLY A 1 279 ? -19.161 -21.768 -8.268 1.00 28.28 279 GLY A C 1
ATOM 2207 O O . GLY A 1 279 ? -19.416 -22.967 -8.381 1.00 28.28 279 GLY A O 1
ATOM 2208 N N . PHE A 1 280 ? -17.954 -21.312 -7.942 1.00 28.16 280 PHE A N 1
ATOM 2209 C CA . PHE A 1 280 ? -16.917 -22.141 -7.341 1.00 28.16 280 PHE A CA 1
ATOM 2210 C C . PHE A 1 280 ? -17.242 -22.332 -5.857 1.00 28.16 280 PHE A C 1
ATOM 2212 O O . PHE A 1 280 ? -16.880 -21.531 -4.999 1.00 28.16 280 PHE A O 1
ATOM 2219 N N . GLY A 1 281 ? -17.984 -23.399 -5.560 1.00 26.88 281 GLY A N 1
ATOM 2220 C CA . GLY A 1 281 ? -18.164 -23.892 -4.202 1.00 26.88 281 GLY A CA 1
ATOM 2221 C C . GLY A 1 281 ? -16.879 -24.552 -3.706 1.00 26.88 281 GLY A C 1
ATOM 2222 O O . GLY A 1 281 ? -16.579 -25.684 -4.080 1.00 26.88 281 GLY A O 1
ATOM 2223 N N . LEU A 1 282 ? -16.139 -23.863 -2.837 1.00 29.30 282 LEU A N 1
ATOM 2224 C CA . LEU A 1 282 ? -15.130 -24.491 -1.991 1.00 29.30 282 LEU A CA 1
ATOM 2225 C C . LEU A 1 282 ? -15.873 -25.311 -0.926 1.00 29.30 282 LEU A C 1
ATOM 2227 O O . LEU A 1 282 ? -16.569 -24.769 -0.068 1.00 29.30 282 LEU A O 1
ATOM 2231 N N . ALA A 1 283 ? -15.785 -26.635 -1.021 1.00 27.94 283 ALA A N 1
ATOM 2232 C CA . ALA A 1 283 ? -16.442 -27.543 -0.096 1.00 27.94 283 ALA A CA 1
ATOM 2233 C C . ALA A 1 283 ? -15.832 -27.425 1.313 1.00 27.94 283 ALA A C 1
ATOM 2235 O O . ALA A 1 283 ? -14.765 -27.970 1.595 1.00 27.94 283 ALA A O 1
ATOM 2236 N N . CYS A 1 284 ? -16.548 -26.765 2.226 1.00 26.42 284 CYS A N 1
ATOM 2237 C CA . CYS A 1 284 ? -16.353 -26.927 3.662 1.00 26.42 284 CYS A CA 1
ATOM 2238 C C . CYS A 1 284 ? -16.705 -28.370 4.049 1.00 26.42 284 CYS A C 1
ATOM 2240 O O . CYS A 1 284 ? -17.877 -28.741 4.115 1.00 26.42 284 CYS A O 1
ATOM 2242 N N . ARG A 1 285 ? -15.697 -29.200 4.323 1.00 26.53 285 ARG A N 1
ATOM 2243 C CA . ARG A 1 285 ? -15.904 -30.507 4.953 1.00 26.53 285 ARG A CA 1
ATOM 2244 C C . ARG A 1 285 ? -16.010 -30.302 6.464 1.00 26.53 285 ARG A C 1
ATOM 2246 O O . ARG A 1 285 ? -15.008 -30.217 7.167 1.00 26.53 285 ARG A O 1
ATOM 2253 N N . SER A 1 286 ? -17.241 -30.187 6.948 1.00 31.97 286 SER A N 1
ATOM 2254 C CA . SER A 1 286 ? -17.571 -30.263 8.366 1.00 31.97 286 SER A CA 1
ATOM 2255 C C . SER A 1 286 ? -17.366 -31.692 8.874 1.00 31.97 286 SER A C 1
ATOM 2257 O O . SER A 1 286 ? -17.791 -32.673 8.260 1.00 31.97 286 SER A O 1
ATOM 2259 N N . GLY A 1 287 ? -16.670 -31.804 10.004 1.00 27.45 287 GLY A N 1
ATOM 2260 C CA . GLY A 1 287 ? -16.526 -33.049 10.741 1.00 27.45 287 GLY A CA 1
ATOM 2261 C C . GLY A 1 287 ? -17.842 -33.458 11.397 1.00 27.45 287 GLY A C 1
ATOM 2262 O O . GLY A 1 287 ? -18.528 -32.641 12.006 1.00 27.45 287 GLY A O 1
ATOM 2263 N N . VAL A 1 288 ? -18.157 -34.749 11.314 1.00 32.62 288 VAL A N 1
ATOM 2264 C CA . VAL A 1 288 ? -19.140 -35.409 12.175 1.00 32.62 288 VAL A CA 1
ATOM 2265 C C . VAL A 1 288 ? -18.482 -36.671 12.717 1.00 32.62 288 VAL A C 1
ATOM 2267 O O . VAL A 1 288 ? -17.974 -37.499 11.963 1.00 32.62 288 VAL A O 1
ATOM 2270 N N . GLY A 1 289 ? -18.431 -36.767 14.042 1.00 27.45 289 GLY A N 1
ATOM 2271 C CA . GLY A 1 289 ? -17.827 -37.879 14.755 1.00 27.45 289 GLY A CA 1
ATOM 2272 C C . GLY A 1 289 ? -18.719 -39.118 14.846 1.00 27.45 289 GLY A C 1
ATOM 2273 O O . GLY A 1 289 ? -19.940 -39.045 14.760 1.00 27.45 289 GLY A O 1
ATOM 2274 N N . GLY A 1 290 ? -18.055 -40.237 15.145 1.00 26.31 290 GLY A N 1
ATOM 2275 C CA . GLY A 1 290 ? -18.584 -41.309 15.986 1.00 26.31 290 GLY A CA 1
ATOM 2276 C C . GLY A 1 290 ? -19.201 -42.519 15.282 1.00 26.31 290 GLY A C 1
ATOM 2277 O O . GLY A 1 290 ? -20.393 -42.528 15.002 1.00 26.31 290 GLY A O 1
ATOM 2278 N N . SER A 1 291 ? -18.451 -43.627 15.201 1.00 29.47 291 SER A N 1
ATOM 2279 C CA . SER A 1 291 ? -18.845 -44.870 15.892 1.00 29.47 291 SER A CA 1
ATOM 2280 C C . SER A 1 291 ? -17.801 -45.993 15.826 1.00 29.47 291 SER A C 1
ATOM 2282 O O . SER A 1 291 ? -17.083 -46.184 14.855 1.00 29.47 291 SER A O 1
ATOM 2284 N N . ARG A 1 292 ? -17.769 -46.715 16.949 1.00 31.58 292 ARG A N 1
ATOM 2285 C CA . ARG A 1 292 ? -16.998 -47.896 17.370 1.00 31.58 292 ARG A CA 1
ATOM 2286 C C . ARG A 1 292 ? -16.877 -49.026 16.331 1.00 31.58 292 ARG A C 1
ATOM 2288 O O . ARG A 1 292 ? -17.862 -49.348 15.681 1.00 31.58 292 ARG A O 1
ATOM 2295 N N . GLY A 1 293 ? -15.774 -49.792 16.384 1.00 28.56 293 GLY A N 1
ATOM 2296 C CA . GLY A 1 293 ? -15.817 -51.208 15.977 1.00 28.56 293 GLY A CA 1
ATOM 2297 C C . GLY A 1 293 ? -14.504 -51.934 15.645 1.00 28.56 293 GLY A C 1
ATOM 2298 O O . GLY A 1 293 ? -14.141 -52.007 14.488 1.00 28.56 293 GLY A O 1
ATOM 2299 N N . LYS A 1 294 ? -13.917 -52.591 16.660 1.00 31.03 294 LYS A N 1
ATOM 2300 C CA . LYS A 1 294 ? -13.216 -53.905 16.642 1.00 31.03 294 LYS A CA 1
ATOM 2301 C C . LYS A 1 294 ? -11.976 -54.158 15.741 1.00 31.03 294 LYS A C 1
ATOM 2303 O O . LYS A 1 294 ? -12.077 -54.327 14.539 1.00 31.03 294 LYS A O 1
ATOM 2308 N N . ARG A 1 295 ? -10.854 -54.407 16.444 1.00 32.88 295 ARG A N 1
ATOM 2309 C CA . ARG A 1 295 ? -9.853 -55.502 16.314 1.00 32.88 295 ARG A CA 1
ATOM 2310 C C . ARG A 1 295 ? -9.979 -56.438 15.095 1.00 32.88 295 ARG A C 1
ATOM 2312 O O . ARG A 1 295 ? -11.001 -57.115 15.018 1.00 32.88 295 ARG A O 1
ATOM 2319 N N . HIS A 1 296 ? -8.870 -56.691 14.390 1.00 30.98 296 HIS A N 1
ATOM 2320 C CA . HIS A 1 296 ? -8.145 -57.981 14.396 1.00 30.98 296 HIS A CA 1
ATOM 2321 C C . HIS A 1 296 ? -6.829 -57.907 13.592 1.00 30.98 296 HIS A C 1
ATOM 2323 O O . HIS A 1 296 ? -6.860 -57.473 12.448 1.00 30.98 296 HIS A O 1
ATOM 2329 N N . ILE A 1 297 ? -5.771 -58.427 14.239 1.00 39.56 297 ILE A N 1
ATOM 2330 C CA . ILE A 1 297 ? -4.429 -58.848 13.772 1.00 39.56 297 ILE A CA 1
ATOM 2331 C C . ILE A 1 297 ? -3.489 -57.741 13.289 1.00 39.56 297 ILE A C 1
ATOM 2333 O O . ILE A 1 297 ? -3.722 -57.160 12.213 1.00 39.56 297 ILE A O 1
#

Foldseek 3Di:
DEDADDLLPDADACVQQVAAFQEEEEEFQAPVLVVLQPPDPPPDDGDDPVSVVPRVNVRRHAVWHKYKYWDFLCPVVPPPDDDDDDDPDPDDRPDTDIDMDTHADDDVQPVVLFFQPPPDDRDDDDDDDPNSDPDDDPVVVVVVVRGGQFLRYEYEQDAPVPDDPSYYYYHNNYPHDDDDNLVSQQQQADPVRDHDHDDPRDDDDSPRSRGHHDDPVNVVPGDDDDDDPPPPPPPDDDDDDDDDDDDDYDDDDDDDDDDDDDDDDDDDDDDDDDDDDDDDDPDDPDDDDDDDDDDDD

pLDDT: mean 73.88, std 26.45, range [25.78, 98.69]

Radius of gyration: 28.96 Å; chains: 1; bounding box: 92×75×64 Å

InterPro domains:
  IPR002052 DNA methylase, N-6 adenine-specific, conserved site [PS00092] (24-30)
  IPR007757 MT-A70-like [PF05063] (21-81)
  IPR007757 MT-A70-like [PF05063] (86-172)
  IPR007757 MT-A70-like [PS51143] (1-193)
  IPR045123 N6-adenosine-methyltransferase non-catalytic subunit METTL14-like [PTHR13107] (94-263)

Sequence (297 aa):
MYYKCDLRDHVLSPEFFGTKFDVIFVDPPWEEYVHRALGITDHIEYWTFDEIMNLKIEAIADTPSFIFLWVGDGVGLEQGKARHANRRSWCLSCQEHCLMGIKGTVHRSTDGHIIHANIDTDIIIAEEPTDGSTKKPEDMYQIIEHFALGKRRLELFGEDHNIRPSWLTLGEGLSSSNHNKEAHIKNFSDKDGKVWQEGGGRNPPPEAAHLVVTTPEIEALQPKSPPQKNQQQQPMPPLGLGNSGNNRRNSSNSPQNSLAIMGPETTTPAHWNSSPMVGFGLACRSGVGGSRGKRHI